Protein AF-A0A4P5YM94-F1 (afdb_monomer)

Sequence (200 aa):
MEITAPQPTPKRRPRVLLWTVVSLLLASASALGWWQFRTRDKLDESCANCRKMIEVMLRQYARDHDGWYPRGGTTALDSLAKLVEYEHDVHHFTSHALSPQLIKYWKQHQTFAPDFTCYRYNEGLKADDLGNWVVLYFHQPTLWECNKHNHKGTALGRPVLLSPGPSWQFLEEEMFQKYQADTLRYLAEKGRLKKPAPSQ

Structure (mmCIF, N/CA/C/O backbone):
data_AF-A0A4P5YM94-F1
#
_entry.id   AF-A0A4P5YM94-F1
#
loop_
_atom_site.group_PDB
_atom_site.id
_atom_site.type_symbol
_atom_site.label_atom_id
_atom_site.label_alt_id
_atom_site.label_comp_id
_atom_site.label_asym_id
_atom_site.label_entity_id
_atom_site.label_seq_id
_atom_site.pdbx_PDB_ins_code
_atom_site.Cartn_x
_atom_site.Cartn_y
_atom_site.Cartn_z
_atom_site.occupancy
_atom_site.B_iso_or_equiv
_atom_site.auth_seq_id
_atom_site.auth_comp_id
_atom_site.auth_asym_id
_atom_site.auth_atom_id
_atom_site.pdbx_PDB_model_num
ATOM 1 N N . MET A 1 1 ? 77.754 12.668 -50.001 1.00 51.69 1 MET A N 1
ATOM 2 C CA . MET A 1 1 ? 76.430 12.017 -50.074 1.00 51.69 1 MET A CA 1
ATOM 3 C C . MET A 1 1 ? 75.877 11.981 -48.668 1.00 51.69 1 MET A C 1
ATOM 5 O O . MET A 1 1 ? 76.371 11.221 -47.849 1.00 51.69 1 MET A O 1
ATOM 9 N N . GLU A 1 2 ? 74.954 12.884 -48.364 1.00 55.16 2 GLU A N 1
ATOM 10 C CA . GLU A 1 2 ? 74.357 13.007 -47.037 1.00 55.16 2 GLU A CA 1
ATOM 11 C C . GLU A 1 2 ? 73.131 12.087 -46.987 1.00 55.16 2 GLU A C 1
ATOM 13 O O . GLU A 1 2 ? 72.160 12.290 -47.712 1.00 55.16 2 GLU A O 1
ATOM 18 N N . ILE A 1 3 ? 73.228 10.999 -46.220 1.00 62.50 3 ILE A N 1
ATOM 19 C CA . ILE A 1 3 ? 72.164 10.000 -46.094 1.00 62.50 3 ILE A CA 1
ATOM 20 C C . ILE A 1 3 ? 71.174 10.525 -45.054 1.00 62.50 3 ILE A C 1
ATOM 22 O O . ILE A 1 3 ? 71.419 10.453 -43.852 1.00 62.50 3 ILE A O 1
ATOM 26 N N . THR A 1 4 ? 70.063 11.092 -45.517 1.00 66.94 4 THR A N 1
ATOM 27 C CA . THR A 1 4 ? 68.997 11.589 -44.645 1.00 66.94 4 THR A CA 1
ATOM 28 C C . THR A 1 4 ? 68.242 10.407 -44.032 1.00 66.94 4 THR A C 1
ATOM 30 O O . THR A 1 4 ? 67.651 9.598 -44.748 1.00 66.94 4 THR A O 1
ATOM 33 N N . ALA A 1 5 ? 68.268 10.286 -42.702 1.00 74.31 5 ALA A N 1
ATOM 34 C CA . ALA A 1 5 ? 67.542 9.240 -41.987 1.00 74.31 5 ALA A CA 1
ATOM 35 C C . ALA A 1 5 ? 66.015 9.397 -42.169 1.00 74.31 5 ALA A C 1
ATOM 37 O O . ALA A 1 5 ? 65.510 10.526 -42.153 1.00 74.31 5 ALA A O 1
ATOM 38 N N . PRO A 1 6 ? 65.259 8.294 -42.331 1.00 76.88 6 PRO A N 1
ATOM 39 C CA . PRO A 1 6 ? 63.821 8.357 -42.562 1.00 76.88 6 PRO A CA 1
ATOM 40 C C . PRO A 1 6 ? 63.089 8.932 -41.342 1.00 76.88 6 PRO A C 1
ATOM 42 O O . PRO A 1 6 ? 63.242 8.455 -40.217 1.00 76.88 6 PRO A O 1
ATOM 45 N N . GLN A 1 7 ? 62.269 9.956 -41.582 1.00 75.75 7 GLN A N 1
ATOM 46 C CA . GLN A 1 7 ? 61.397 10.563 -40.575 1.00 75.75 7 GLN A CA 1
ATOM 47 C C . GLN A 1 7 ? 60.402 9.520 -40.027 1.00 75.75 7 GLN A C 1
ATOM 49 O O . GLN A 1 7 ? 59.779 8.801 -40.818 1.00 75.75 7 GLN A O 1
ATOM 54 N N . PRO A 1 8 ? 60.214 9.422 -38.696 1.00 76.44 8 PRO A N 1
ATOM 55 C CA . PRO A 1 8 ? 59.274 8.478 -38.107 1.00 76.44 8 PRO A CA 1
ATOM 56 C C . PRO A 1 8 ? 57.851 8.811 -38.557 1.00 76.44 8 PRO A C 1
ATOM 58 O O . PRO A 1 8 ? 57.365 9.931 -38.393 1.00 76.44 8 PRO A O 1
ATOM 61 N N . THR A 1 9 ? 57.162 7.822 -39.125 1.00 72.56 9 THR A N 1
ATOM 62 C CA . THR A 1 9 ? 55.778 7.991 -39.560 1.00 72.56 9 THR A CA 1
ATOM 63 C C . THR A 1 9 ? 54.881 8.288 -38.354 1.00 72.56 9 THR A C 1
ATOM 65 O O . THR A 1 9 ? 55.008 7.652 -37.300 1.00 72.56 9 THR A O 1
ATOM 68 N N . PRO A 1 10 ? 53.954 9.258 -38.464 1.00 67.12 10 PRO A N 1
ATOM 69 C CA . PRO A 1 10 ? 53.072 9.597 -37.361 1.00 67.12 10 PRO A CA 1
ATOM 70 C C . PRO A 1 10 ? 52.195 8.384 -37.038 1.00 67.12 10 PRO A C 1
ATOM 72 O O . PRO A 1 10 ? 51.349 7.987 -37.842 1.00 67.12 10 PRO A O 1
ATOM 75 N N . LYS A 1 11 ? 52.383 7.793 -35.847 1.00 69.62 11 LYS A N 1
ATOM 76 C CA . LYS A 1 11 ? 51.492 6.759 -35.299 1.00 69.62 11 LYS A CA 1
ATOM 77 C C . LYS A 1 11 ? 50.071 7.322 -35.296 1.00 69.62 11 LYS A C 1
ATOM 79 O O . LYS A 1 11 ? 49.727 8.124 -34.425 1.00 69.62 11 LYS A O 1
ATOM 84 N N . ARG A 1 12 ? 49.248 6.925 -36.276 1.00 65.69 12 ARG A N 1
ATOM 85 C CA . ARG A 1 12 ? 47.815 7.242 -36.319 1.00 65.69 12 ARG A CA 1
ATOM 86 C C . ARG A 1 12 ? 47.194 6.702 -35.032 1.00 65.69 12 ARG A C 1
ATOM 88 O O . ARG A 1 12 ? 47.003 5.502 -34.873 1.00 65.69 12 ARG A O 1
ATOM 95 N N . ARG A 1 13 ? 46.974 7.603 -34.072 1.00 65.69 13 ARG A N 1
ATOM 96 C CA . ARG A 1 13 ? 46.422 7.285 -32.753 1.00 65.69 13 ARG A CA 1
ATOM 97 C C 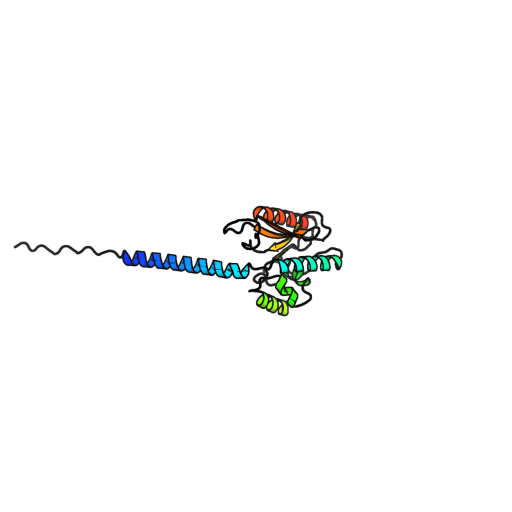. ARG A 1 13 ? 45.011 6.698 -32.885 1.00 65.69 13 ARG A C 1
ATOM 99 O O . ARG A 1 13 ? 44.311 7.016 -33.850 1.00 65.69 13 ARG A O 1
ATOM 106 N N . PRO A 1 14 ? 44.578 5.878 -31.912 1.00 69.62 14 PRO A N 1
ATOM 107 C CA . PRO A 1 14 ? 43.478 4.925 -32.039 1.00 69.62 14 PRO A CA 1
ATOM 108 C C . PRO A 1 14 ? 42.105 5.602 -31.898 1.00 69.62 14 PRO A C 1
ATOM 110 O O . PRO A 1 14 ? 41.298 5.246 -31.045 1.00 69.62 14 PRO A O 1
ATOM 113 N N . ARG A 1 15 ? 41.824 6.605 -32.737 1.00 80.56 15 ARG A N 1
ATOM 114 C CA . ARG A 1 15 ? 40.537 7.315 -32.752 1.00 80.56 15 ARG A CA 1
ATOM 115 C C . ARG A 1 15 ? 39.375 6.355 -32.999 1.00 80.56 15 ARG A C 1
ATOM 117 O O . ARG A 1 15 ? 38.337 6.504 -32.375 1.00 80.56 15 ARG A O 1
ATOM 124 N N . VAL A 1 16 ? 39.577 5.349 -33.851 1.00 84.12 16 VAL A N 1
ATOM 125 C CA . VAL A 1 16 ? 38.569 4.317 -34.137 1.00 84.12 16 VAL A CA 1
ATOM 126 C C . VAL A 1 16 ? 38.220 3.528 -32.873 1.00 84.12 16 VAL A C 1
ATOM 128 O O . VAL A 1 16 ? 37.047 3.409 -32.552 1.00 84.12 16 VAL A O 1
ATOM 131 N N . LEU A 1 17 ? 39.224 3.084 -32.106 1.00 87.50 17 LEU A N 1
ATOM 132 C CA . LEU A 1 17 ? 39.005 2.332 -30.866 1.00 87.50 17 LEU A CA 1
ATOM 133 C C . LEU A 1 17 ? 38.226 3.151 -29.829 1.00 87.50 17 LEU A C 1
ATOM 135 O O . LEU A 1 17 ? 37.305 2.629 -29.209 1.00 87.50 17 LEU A O 1
ATOM 139 N N . LEU A 1 18 ? 38.564 4.437 -29.671 1.00 90.56 18 LEU A N 1
ATOM 140 C CA . LEU A 1 18 ? 37.853 5.329 -28.752 1.00 90.56 18 LEU A CA 1
ATOM 141 C C . LEU A 1 18 ? 36.367 5.435 -29.119 1.00 90.56 18 LEU A C 1
ATOM 143 O O . LEU A 1 18 ? 35.512 5.272 -28.252 1.00 90.56 18 LEU A O 1
ATOM 147 N N . TRP A 1 19 ? 36.055 5.655 -30.399 1.00 93.31 19 TRP A N 1
ATOM 148 C CA . TRP A 1 19 ? 34.667 5.743 -30.856 1.00 93.31 19 TRP A CA 1
ATOM 149 C C . TRP A 1 19 ? 33.913 4.422 -30.687 1.00 93.31 19 TRP A C 1
ATOM 151 O O . TRP A 1 19 ? 32.776 4.442 -30.228 1.00 93.31 19 TRP A O 1
ATOM 161 N N . THR A 1 20 ? 34.548 3.277 -30.959 1.00 93.50 20 THR A N 1
ATOM 162 C CA . THR A 1 20 ? 33.934 1.959 -30.732 1.00 93.50 20 THR A CA 1
ATOM 163 C C . THR A 1 20 ? 33.564 1.741 -29.264 1.00 93.50 20 THR A C 1
ATOM 165 O O . THR A 1 20 ? 32.455 1.292 -28.977 1.00 93.50 20 THR A O 1
ATOM 168 N N . VAL A 1 21 ? 34.452 2.095 -28.327 1.00 95.00 21 VAL A N 1
ATOM 169 C CA . VAL A 1 21 ? 34.180 1.968 -26.884 1.00 95.00 21 VAL A CA 1
ATOM 170 C C . VAL A 1 21 ? 33.022 2.874 -26.463 1.00 95.00 21 VAL A C 1
ATOM 172 O O . VAL A 1 21 ? 32.111 2.417 -25.777 1.00 95.00 21 VAL A O 1
ATOM 175 N N . VAL A 1 22 ? 33.010 4.132 -26.912 1.00 95.81 22 VAL A N 1
ATOM 176 C CA . VAL A 1 22 ? 31.919 5.073 -26.606 1.00 95.81 22 VAL A CA 1
ATOM 177 C C . VAL A 1 22 ? 30.579 4.561 -27.144 1.00 95.81 22 VAL A C 1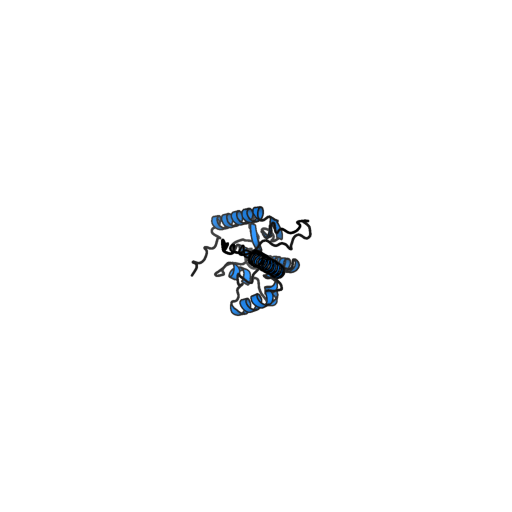
ATOM 179 O O . VAL A 1 22 ? 29.588 4.567 -26.416 1.00 95.81 22 VAL A O 1
ATOM 182 N N . SER A 1 23 ? 30.537 4.058 -28.381 1.00 95.94 23 SER A N 1
ATOM 183 C CA . SER A 1 23 ? 29.313 3.499 -28.968 1.00 95.94 23 SER A CA 1
ATOM 184 C C . SER A 1 23 ? 28.795 2.279 -28.205 1.00 95.94 23 SER A C 1
ATOM 186 O O . SER A 1 23 ? 27.591 2.177 -27.982 1.00 95.94 23 SER A O 1
ATOM 188 N N . LEU A 1 24 ? 29.680 1.377 -27.764 1.00 96.88 24 LEU A N 1
ATOM 189 C CA . LEU A 1 24 ? 29.296 0.211 -26.962 1.00 96.88 24 LEU A CA 1
ATOM 190 C C . LEU A 1 24 ? 28.713 0.613 -25.605 1.00 96.88 24 LEU A C 1
ATOM 192 O O . LEU A 1 24 ? 27.699 0.053 -25.187 1.00 96.88 24 LEU A O 1
ATOM 196 N N . LEU A 1 25 ? 29.314 1.598 -24.933 1.00 96.88 25 LEU A N 1
ATOM 197 C CA . LEU A 1 25 ? 28.800 2.108 -23.660 1.00 96.88 25 LEU A CA 1
ATOM 198 C C . LEU A 1 25 ? 27.413 2.736 -23.823 1.00 96.88 25 LEU A C 1
ATOM 200 O O . LEU A 1 25 ? 26.514 2.431 -23.041 1.00 96.88 25 LEU A O 1
ATOM 204 N N . LEU A 1 26 ? 27.212 3.549 -24.864 1.00 96.06 26 LEU A N 1
ATOM 205 C CA . LEU A 1 26 ? 25.911 4.154 -25.154 1.00 96.06 26 LEU A CA 1
ATOM 206 C C . LEU A 1 26 ? 24.853 3.094 -25.476 1.00 96.06 26 LEU A C 1
ATOM 208 O O . LEU A 1 26 ? 23.775 3.121 -24.889 1.00 96.06 26 LEU A O 1
ATOM 212 N N . ALA A 1 27 ? 25.171 2.123 -26.335 1.00 95.00 27 ALA A N 1
ATOM 213 C CA . ALA A 1 27 ? 24.255 1.034 -26.667 1.00 95.00 27 ALA A CA 1
ATOM 214 C C . ALA A 1 27 ? 23.877 0.203 -25.430 1.00 95.00 27 ALA A C 1
ATOM 216 O O . ALA A 1 27 ? 22.708 -0.138 -25.251 1.00 95.00 27 ALA A O 1
ATOM 217 N N . SER A 1 28 ? 24.843 -0.072 -24.548 1.00 94.75 28 SER A N 1
ATOM 218 C CA . SER A 1 28 ? 24.615 -0.833 -23.313 1.00 94.75 28 SER A CA 1
ATOM 219 C C . SER A 1 28 ? 23.736 -0.059 -22.330 1.00 94.75 28 SER A C 1
ATOM 221 O O . SER A 1 28 ? 22.798 -0.624 -21.772 1.00 94.75 28 SER A O 1
ATOM 223 N N . ALA A 1 29 ? 23.981 1.244 -22.161 1.00 94.25 29 ALA A N 1
ATOM 224 C CA . ALA A 1 29 ? 23.153 2.112 -21.329 1.00 94.25 29 ALA A CA 1
ATOM 225 C C . ALA A 1 29 ? 21.721 2.235 -21.877 1.00 94.25 29 ALA A C 1
ATOM 227 O O . ALA A 1 29 ? 20.764 2.140 -21.111 1.00 94.25 29 ALA A O 1
ATOM 228 N N . SER A 1 30 ? 21.553 2.381 -23.196 1.00 91.50 30 SER A N 1
ATOM 229 C CA . SER A 1 30 ? 20.232 2.414 -23.834 1.00 91.50 30 SER A CA 1
ATOM 230 C C . SER A 1 30 ? 19.491 1.085 -23.704 1.00 91.50 30 SER A C 1
ATOM 232 O O . SER A 1 30 ? 18.302 1.085 -23.392 1.00 91.50 30 SER A O 1
ATOM 234 N N . ALA A 1 31 ? 20.176 -0.047 -23.891 1.00 92.19 31 ALA A N 1
ATOM 235 C CA . ALA A 1 31 ? 19.588 -1.370 -23.709 1.00 92.19 31 ALA A CA 1
ATOM 236 C C . ALA A 1 31 ? 19.162 -1.602 -22.252 1.00 92.19 31 ALA A C 1
ATOM 238 O O . ALA A 1 31 ? 18.063 -2.102 -22.014 1.00 92.19 31 ALA A O 1
ATOM 239 N N . LEU A 1 32 ? 19.987 -1.186 -21.284 1.00 89.62 32 LEU A N 1
ATOM 240 C CA . LEU A 1 32 ? 19.662 -1.275 -19.862 1.00 89.62 32 LEU A CA 1
ATOM 241 C C . LEU A 1 32 ? 18.480 -0.370 -19.498 1.00 89.62 32 LEU A C 1
ATOM 243 O O . LEU A 1 32 ? 17.556 -0.826 -18.832 1.00 89.62 32 LEU A O 1
ATOM 247 N N . GLY A 1 33 ? 18.465 0.875 -19.983 1.00 82.81 33 GLY A N 1
ATOM 248 C CA . GLY A 1 33 ? 17.356 1.806 -19.776 1.00 82.81 33 GLY A CA 1
ATOM 249 C C . GLY A 1 33 ? 16.048 1.300 -20.386 1.00 82.81 33 GLY A C 1
ATOM 250 O O . GLY A 1 33 ? 15.008 1.344 -19.734 1.00 82.81 33 GLY A O 1
ATOM 251 N N . TRP A 1 34 ? 16.093 0.738 -21.598 1.00 81.00 34 TRP A N 1
ATOM 252 C CA . TRP A 1 34 ? 14.925 0.129 -22.237 1.00 81.00 34 TRP A CA 1
ATOM 253 C C . TRP A 1 34 ? 14.449 -1.128 -21.504 1.00 81.00 34 TRP A C 1
ATOM 255 O O . TRP A 1 34 ? 13.249 -1.304 -21.304 1.00 81.00 34 TRP A O 1
ATOM 265 N N . TRP A 1 35 ? 15.368 -1.992 -21.066 1.00 82.69 35 TRP A N 1
ATOM 266 C CA . TRP A 1 35 ? 15.032 -3.181 -20.283 1.00 82.69 35 TRP A CA 1
ATOM 267 C C . TRP A 1 35 ? 14.401 -2.810 -18.939 1.00 82.69 35 TRP A C 1
ATOM 269 O O . TRP A 1 35 ? 13.373 -3.379 -18.575 1.00 82.69 35 TRP A O 1
ATOM 279 N N . GLN A 1 36 ? 14.956 -1.819 -18.238 1.00 77.50 36 GLN A N 1
ATOM 280 C CA . GLN A 1 36 ? 14.378 -1.294 -17.002 1.00 77.50 36 GLN A CA 1
ATOM 281 C C . GLN A 1 36 ? 12.991 -0.709 -17.252 1.00 77.50 36 GLN A C 1
ATOM 283 O O . GLN A 1 36 ? 12.058 -1.102 -16.567 1.00 77.50 36 GLN A O 1
ATOM 288 N N . PHE A 1 37 ? 12.828 0.149 -18.262 1.00 68.75 37 PHE A N 1
ATOM 289 C CA . PHE A 1 37 ? 11.530 0.719 -18.633 1.00 68.75 37 PHE A CA 1
ATOM 290 C C . PHE A 1 37 ? 10.487 -0.380 -18.883 1.00 68.75 37 PHE A C 1
ATOM 292 O O . PHE A 1 37 ? 9.430 -0.408 -18.258 1.00 68.75 37 PHE A O 1
ATOM 299 N N . ARG A 1 38 ? 10.832 -1.372 -19.713 1.00 67.56 38 ARG A N 1
ATOM 300 C CA . ARG A 1 38 ? 9.905 -2.439 -20.101 1.00 67.56 38 ARG A CA 1
ATOM 301 C C . ARG A 1 38 ? 9.586 -3.428 -18.981 1.00 67.56 38 ARG A C 1
ATOM 303 O O . ARG A 1 38 ? 8.532 -4.061 -19.011 1.00 67.56 38 ARG A O 1
ATOM 310 N N . THR A 1 39 ? 10.513 -3.639 -18.051 1.00 64.88 39 THR A N 1
ATOM 311 C CA . THR A 1 39 ? 10.275 -4.507 -16.891 1.00 64.88 39 THR A CA 1
ATOM 312 C C . THR A 1 39 ? 9.502 -3.771 -15.804 1.00 64.88 39 THR A C 1
ATOM 314 O O . THR A 1 39 ? 8.602 -4.378 -15.237 1.00 64.88 39 THR A O 1
ATOM 317 N N . ARG A 1 40 ? 9.747 -2.471 -15.579 1.00 60.91 40 ARG A N 1
ATOM 318 C CA . ARG A 1 40 ? 8.969 -1.651 -14.633 1.00 60.91 40 ARG A CA 1
ATOM 319 C C . ARG A 1 40 ? 7.511 -1.498 -15.044 1.00 60.91 40 ARG A C 1
ATOM 321 O O . ARG A 1 40 ? 6.641 -1.713 -14.211 1.00 60.91 40 ARG A O 1
ATOM 328 N N . ASP A 1 41 ? 7.236 -1.254 -16.325 1.00 56.38 41 ASP A N 1
ATOM 329 C CA . ASP A 1 41 ? 5.856 -1.102 -16.811 1.00 56.38 41 ASP A CA 1
ATOM 330 C C . ASP A 1 41 ? 4.991 -2.340 -16.538 1.00 56.38 41 ASP A C 1
ATOM 332 O O . ASP A 1 41 ? 3.840 -2.221 -16.135 1.00 56.38 41 ASP A O 1
ATOM 336 N N . LYS A 1 42 ? 5.562 -3.545 -16.653 1.00 53.16 42 LYS A N 1
ATOM 337 C CA . LYS A 1 42 ? 4.841 -4.792 -16.347 1.00 53.16 42 LYS A CA 1
ATOM 338 C C . LYS A 1 42 ? 4.620 -5.027 -14.851 1.00 53.16 42 LYS A C 1
ATOM 340 O O . LYS A 1 42 ? 3.767 -5.830 -14.481 1.00 53.16 42 LYS A O 1
ATOM 345 N N . LEU A 1 43 ? 5.415 -4.381 -14.000 1.00 54.75 43 LEU A N 1
ATOM 346 C CA . LEU A 1 43 ? 5.303 -4.462 -12.545 1.00 54.75 43 LEU A CA 1
ATOM 347 C C . LEU A 1 43 ? 4.329 -3.415 -11.985 1.00 54.75 43 LEU A C 1
ATOM 349 O O . LEU A 1 43 ? 3.763 -3.650 -10.920 1.00 54.75 43 LEU A O 1
ATOM 353 N N . ASP A 1 44 ? 4.104 -2.319 -12.713 1.00 54.75 44 ASP A N 1
ATOM 354 C CA . ASP A 1 44 ? 3.273 -1.183 -12.296 1.00 54.75 44 ASP A CA 1
ATOM 355 C C . ASP A 1 44 ? 1.795 -1.296 -12.736 1.00 54.75 44 ASP A C 1
ATOM 357 O O . ASP A 1 44 ? 0.964 -0.494 -12.305 1.00 54.75 44 ASP A O 1
ATOM 361 N N . GLU A 1 45 ? 1.423 -2.307 -13.534 1.00 56.88 45 GLU A N 1
ATOM 362 C CA . GLU A 1 45 ? 0.030 -2.608 -13.915 1.00 56.88 45 GLU A CA 1
ATOM 363 C C . GLU A 1 45 ? -0.762 -3.251 -12.754 1.00 56.88 45 GLU A C 1
ATOM 365 O O . GLU A 1 45 ? -1.243 -4.386 -12.817 1.00 56.88 45 GLU A O 1
ATOM 370 N N . SER A 1 46 ? -0.918 -2.515 -11.655 1.00 53.97 46 SER A N 1
ATOM 371 C CA . SER A 1 46 ? -2.013 -2.753 -10.717 1.00 53.97 46 SER A CA 1
ATOM 372 C C . SER A 1 46 ? -3.305 -2.290 -11.383 1.00 53.97 46 SER A C 1
ATOM 374 O O . SER A 1 46 ? -3.543 -1.093 -11.570 1.00 53.97 46 SER A O 1
ATOM 376 N N . CYS A 1 47 ? -4.163 -3.234 -11.761 1.00 62.41 47 CYS A N 1
ATOM 377 C CA . CYS A 1 47 ? -5.441 -2.899 -12.370 1.00 62.41 47 CYS A CA 1
ATOM 378 C C . CYS A 1 47 ? -6.290 -2.049 -11.415 1.00 62.41 47 CYS A C 1
ATOM 380 O O . CYS A 1 47 ? -6.582 -2.448 -10.287 1.00 62.41 47 CYS A O 1
ATOM 382 N N . ALA A 1 48 ? -6.751 -0.886 -11.886 1.00 58.94 48 ALA A N 1
ATOM 383 C CA . ALA A 1 48 ? -7.621 0.014 -11.124 1.00 58.94 48 ALA A CA 1
ATOM 384 C C . ALA A 1 48 ? -8.866 -0.691 -10.547 1.00 58.94 48 ALA A C 1
ATOM 386 O O . ALA A 1 48 ? -9.318 -0.365 -9.451 1.00 58.94 48 ALA A O 1
ATOM 387 N N . ASN A 1 49 ? -9.376 -1.712 -11.242 1.00 59.06 49 ASN A N 1
ATOM 388 C CA . ASN A 1 49 ? -10.498 -2.528 -10.776 1.00 59.06 49 ASN A CA 1
ATOM 389 C C . ASN A 1 49 ? -10.140 -3.434 -9.585 1.00 59.06 49 ASN A C 1
ATOM 391 O O . ASN A 1 49 ? -10.979 -3.643 -8.713 1.00 59.06 49 ASN A O 1
ATOM 395 N N . CYS A 1 50 ? -8.900 -3.923 -9.496 1.00 70.38 50 CYS A N 1
ATOM 396 C CA . CYS A 1 50 ? -8.438 -4.755 -8.382 1.00 70.38 50 CYS A CA 1
ATOM 397 C C . CYS A 1 50 ? -8.346 -3.951 -7.074 1.00 70.38 50 CYS A C 1
ATOM 399 O O . CYS A 1 50 ? -8.636 -4.470 -6.002 1.00 70.38 50 CYS A O 1
ATOM 401 N N . ARG A 1 51 ? -8.039 -2.652 -7.160 1.00 80.25 51 ARG A N 1
ATOM 402 C CA . ARG A 1 51 ? -7.973 -1.747 -5.999 1.00 80.25 51 ARG A CA 1
ATOM 403 C C . ARG A 1 51 ? -9.309 -1.541 -5.303 1.00 80.25 51 ARG A C 1
ATOM 405 O O . ARG A 1 51 ? -9.364 -1.499 -4.073 1.00 80.25 51 ARG A O 1
ATOM 412 N N . LYS A 1 52 ? -10.394 -1.448 -6.074 1.00 84.31 52 LYS A N 1
ATOM 413 C CA . LYS A 1 52 ? -11.745 -1.307 -5.519 1.00 84.31 52 LYS A CA 1
ATOM 414 C C . LYS A 1 52 ? -12.115 -2.490 -4.618 1.00 84.31 52 LYS A C 1
ATOM 416 O O . LYS A 1 52 ? -12.798 -2.293 -3.620 1.00 84.31 52 LYS A O 1
ATOM 421 N N . MET A 1 53 ? -11.629 -3.694 -4.925 1.00 89.94 53 MET A N 1
ATOM 422 C CA . MET A 1 53 ? -11.873 -4.868 -4.082 1.00 89.94 53 MET A CA 1
ATOM 423 C C . MET A 1 53 ? -11.183 -4.751 -2.723 1.00 89.94 53 MET A C 1
ATOM 425 O O . MET A 1 53 ? -11.824 -5.010 -1.710 1.00 89.94 53 MET A O 1
ATOM 429 N N . ILE A 1 54 ? -9.944 -4.249 -2.669 1.00 92.31 54 ILE A N 1
ATOM 430 C CA . ILE A 1 54 ? -9.230 -4.041 -1.396 1.00 92.31 54 ILE A CA 1
ATOM 431 C C . ILE A 1 54 ? -10.000 -3.086 -0.474 1.00 92.31 54 ILE A C 1
ATOM 433 O O . ILE A 1 54 ? -10.092 -3.316 0.729 1.00 92.31 54 ILE A O 1
ATOM 437 N N . GLU A 1 55 ? -10.589 -2.027 -1.036 1.00 92.31 55 GLU A N 1
ATOM 438 C CA . GLU A 1 55 ? -11.437 -1.097 -0.284 1.00 92.31 55 GLU A CA 1
ATOM 439 C C . GLU A 1 55 ? -12.646 -1.812 0.336 1.00 92.31 55 GLU A C 1
ATOM 441 O O . GLU A 1 55 ? -12.934 -1.628 1.521 1.00 92.31 55 GLU A O 1
ATOM 446 N N . VAL A 1 56 ? -13.340 -2.645 -0.445 1.00 92.56 56 VAL A N 1
ATOM 447 C CA . VAL A 1 56 ? -14.488 -3.431 0.032 1.00 92.56 56 VAL A CA 1
ATOM 448 C C . VAL A 1 56 ? -14.061 -4.395 1.139 1.00 92.56 56 VAL A C 1
ATOM 450 O O . VAL A 1 56 ? -14.715 -4.435 2.180 1.00 92.56 56 VAL A O 1
ATOM 453 N N . MET A 1 57 ? -12.946 -5.105 0.955 1.00 95.12 57 MET A N 1
ATOM 454 C CA . MET A 1 57 ? -12.398 -6.044 1.939 1.00 95.12 57 MET A CA 1
ATOM 455 C C . MET A 1 57 ? -12.030 -5.336 3.250 1.00 95.12 57 MET A C 1
ATOM 457 O O . MET A 1 57 ? -12.396 -5.802 4.324 1.00 95.12 57 MET A O 1
ATOM 461 N N . LEU A 1 58 ? -11.387 -4.165 3.186 1.00 95.69 58 LEU A N 1
ATOM 462 C CA . LEU A 1 58 ? -11.066 -3.357 4.369 1.00 95.69 58 LEU A CA 1
ATOM 463 C C . LEU A 1 58 ? -12.317 -2.882 5.111 1.00 95.69 58 LEU A C 1
ATOM 465 O O . LEU A 1 58 ? -12.355 -2.935 6.340 1.00 95.69 58 LEU A O 1
ATOM 469 N N . ARG A 1 59 ? -13.342 -2.419 4.383 1.00 94.44 59 ARG A N 1
ATOM 470 C CA . ARG A 1 59 ? -14.620 -2.003 4.985 1.00 94.44 59 ARG A CA 1
ATOM 471 C C . ARG A 1 59 ? -15.338 -3.182 5.631 1.00 94.44 59 ARG A C 1
ATOM 473 O O . ARG A 1 59 ? -15.871 -3.021 6.724 1.00 94.44 59 ARG A O 1
ATOM 480 N N . GLN A 1 60 ? -15.363 -4.340 4.971 1.00 95.75 60 GLN A N 1
ATOM 481 C CA . GLN A 1 60 ? -15.936 -5.562 5.532 1.00 95.75 60 GLN A CA 1
ATOM 482 C C . GLN A 1 60 ? -15.206 -5.947 6.819 1.00 95.75 60 GLN A C 1
ATOM 484 O O . GLN A 1 60 ? -15.838 -6.012 7.867 1.00 95.75 60 GLN A O 1
ATOM 489 N N . TYR A 1 61 ? -13.876 -6.052 6.765 1.00 96.88 61 TYR A N 1
ATOM 490 C CA . TYR A 1 61 ? -13.058 -6.376 7.928 1.00 96.88 61 TYR A CA 1
ATOM 491 C C . TYR A 1 61 ? -13.319 -5.414 9.092 1.00 96.88 61 TYR A C 1
ATOM 493 O O . TYR A 1 61 ? -13.556 -5.859 10.209 1.00 96.88 61 TYR A O 1
ATOM 501 N N . ALA A 1 62 ? -13.334 -4.100 8.844 1.00 96.19 62 ALA A N 1
ATOM 502 C CA . ALA A 1 62 ? -13.583 -3.115 9.893 1.00 96.19 62 ALA A CA 1
ATOM 503 C C . ALA A 1 62 ? -14.985 -3.230 10.506 1.00 96.19 62 ALA A C 1
ATOM 505 O O . ALA A 1 62 ? -15.123 -3.065 11.718 1.00 96.19 62 ALA A O 1
ATOM 506 N N . ARG A 1 63 ? -16.018 -3.540 9.708 1.00 96.06 63 ARG A N 1
ATOM 507 C CA . ARG A 1 63 ? -17.370 -3.806 10.232 1.00 96.06 63 ARG A CA 1
ATOM 508 C C . ARG A 1 63 ? -17.388 -4.998 11.183 1.00 96.06 63 ARG A C 1
ATOM 510 O O . ARG A 1 63 ? -18.059 -4.929 12.206 1.00 96.06 63 ARG A O 1
ATOM 517 N N . ASP A 1 64 ? -16.611 -6.028 10.872 1.00 97.75 64 ASP A N 1
ATOM 518 C CA . ASP A 1 64 ? -16.569 -7.267 11.650 1.00 97.75 64 ASP A CA 1
ATOM 519 C C . ASP A 1 64 ? -15.601 -7.196 12.852 1.00 97.75 64 ASP A C 1
ATOM 521 O O . ASP A 1 64 ? -15.562 -8.116 13.665 1.00 97.75 64 ASP A O 1
ATOM 525 N N . HIS A 1 65 ? -14.824 -6.110 12.989 1.00 97.38 65 HIS A N 1
ATOM 526 C CA . HIS A 1 65 ? -13.766 -5.956 14.000 1.00 97.38 65 HIS A CA 1
ATOM 527 C C . HIS A 1 65 ? -13.824 -4.605 14.740 1.00 97.38 65 HIS A C 1
ATOM 529 O O . HIS A 1 65 ? -12.810 -3.916 14.878 1.00 97.38 65 HIS A O 1
ATOM 535 N N . ASP A 1 66 ? -15.001 -4.198 15.222 1.00 96.69 66 ASP A N 1
ATOM 536 C CA . ASP A 1 66 ? -15.199 -2.988 16.049 1.00 96.69 66 ASP A CA 1
ATOM 537 C C . ASP A 1 66 ? -14.629 -1.692 15.430 1.00 96.69 66 ASP A C 1
ATOM 539 O O . ASP A 1 66 ? -14.067 -0.814 16.107 1.00 96.69 66 ASP A O 1
ATOM 543 N N . GLY A 1 67 ? -14.728 -1.594 14.104 1.00 95.12 67 GLY A N 1
ATOM 544 C CA . GLY A 1 67 ? -14.222 -0.485 13.304 1.00 95.12 67 GLY A CA 1
ATOM 545 C C . GLY A 1 67 ? -12.716 -0.521 13.043 1.00 95.12 67 GLY A C 1
ATOM 546 O O . GLY A 1 67 ? -12.212 0.381 12.382 1.00 95.12 67 GLY A O 1
ATOM 547 N N . TRP A 1 68 ? -11.968 -1.509 13.537 1.00 96.62 68 TRP A N 1
ATOM 548 C CA . TRP A 1 68 ? -10.528 -1.602 13.295 1.00 96.62 68 TRP A CA 1
ATOM 549 C C . TRP A 1 68 ? -10.220 -2.151 11.907 1.00 96.62 68 TRP A C 1
ATOM 551 O O . TRP A 1 68 ? -10.684 -3.227 11.538 1.00 96.62 68 TRP A O 1
ATOM 561 N N . TYR A 1 69 ? -9.337 -1.473 11.176 1.00 96.94 69 TYR A N 1
ATOM 562 C CA . TYR A 1 69 ? -8.678 -2.111 10.042 1.00 96.94 69 TYR A CA 1
ATOM 563 C C . TYR A 1 69 ? -7.731 -3.229 10.531 1.00 96.94 69 TYR A C 1
ATOM 565 O O . TYR A 1 69 ? -7.365 -3.256 11.716 1.00 96.94 69 TYR A O 1
ATOM 573 N N . PRO A 1 70 ? -7.321 -4.163 9.649 1.00 97.12 70 PRO A N 1
ATOM 574 C CA . PRO A 1 70 ? -6.505 -5.309 10.029 1.00 97.12 70 PRO A CA 1
ATOM 575 C C . PRO A 1 70 ? -5.269 -4.931 10.841 1.00 97.12 70 PRO A C 1
ATOM 577 O O . PRO A 1 70 ? -4.532 -4.006 10.497 1.00 97.12 70 PRO A O 1
ATOM 580 N N . ARG A 1 71 ? -5.039 -5.654 11.937 1.00 96.12 71 ARG A N 1
ATOM 581 C CA . ARG A 1 71 ? -3.916 -5.428 12.856 1.00 96.12 71 ARG A CA 1
ATOM 582 C C . ARG A 1 71 ? -3.525 -6.702 13.601 1.00 96.12 71 ARG A C 1
ATOM 584 O O . ARG A 1 71 ? -4.268 -7.684 13.598 1.00 96.12 71 ARG A O 1
ATOM 591 N N . GLY A 1 72 ? -2.381 -6.689 14.276 1.00 92.62 72 GLY A N 1
ATOM 592 C CA . GLY A 1 72 ? -1.890 -7.757 15.146 1.00 92.62 72 GLY A CA 1
ATOM 593 C C . GLY A 1 72 ? -1.082 -8.852 14.445 1.00 92.62 72 GLY A C 1
ATOM 594 O O . GLY A 1 72 ? -0.998 -9.949 14.985 1.00 92.62 72 GLY A O 1
ATOM 595 N N . GLY A 1 73 ? -0.546 -8.614 13.244 1.00 91.19 73 GLY A N 1
ATOM 596 C CA . GLY A 1 73 ? 0.486 -9.476 12.645 1.00 91.19 73 GLY A CA 1
ATOM 597 C C . GLY A 1 73 ? 1.866 -9.267 13.289 1.00 91.19 73 GLY A C 1
ATOM 598 O O . GLY A 1 73 ? 1.968 -8.520 14.260 1.00 91.19 73 GLY A O 1
ATOM 599 N N . THR A 1 74 ? 2.951 -9.846 12.763 1.00 92.81 74 THR A N 1
ATOM 600 C CA . THR A 1 74 ? 4.335 -9.485 13.160 1.00 92.81 74 THR A CA 1
ATOM 601 C C . THR A 1 74 ? 4.799 -8.250 12.390 1.00 92.81 74 THR A C 1
ATOM 603 O O . THR A 1 74 ? 5.366 -7.318 12.962 1.00 92.81 74 THR A O 1
ATOM 606 N N . THR A 1 75 ? 4.407 -8.149 11.126 1.00 94.06 75 THR A N 1
ATOM 607 C CA . THR A 1 75 ? 4.602 -6.996 10.244 1.00 94.06 75 THR A CA 1
ATOM 608 C C . THR A 1 75 ? 3.261 -6.374 9.838 1.00 94.06 75 THR A C 1
ATOM 610 O O . THR A 1 75 ? 2.201 -6.968 10.035 1.00 94.06 75 THR A O 1
ATOM 613 N N . ALA A 1 76 ? 3.291 -5.173 9.254 1.00 95.06 76 ALA A N 1
ATOM 614 C CA . ALA A 1 76 ? 2.088 -4.559 8.686 1.00 95.06 76 ALA A CA 1
ATOM 615 C C . ALA A 1 76 ? 1.537 -5.361 7.490 1.00 95.06 76 ALA A C 1
ATOM 617 O O . ALA A 1 76 ? 0.331 -5.372 7.259 1.00 95.06 76 ALA A O 1
ATOM 618 N N . LEU A 1 77 ? 2.402 -6.063 6.749 1.00 95.38 77 LEU A N 1
ATOM 619 C CA . LEU A 1 77 ? 1.990 -6.938 5.650 1.00 95.38 77 LEU A CA 1
ATOM 620 C C . LEU A 1 77 ? 1.288 -8.200 6.157 1.00 95.38 77 LEU A C 1
ATOM 622 O O . LEU A 1 77 ? 0.298 -8.605 5.556 1.00 95.38 77 LEU A O 1
ATOM 626 N N . ASP A 1 78 ? 1.716 -8.750 7.296 1.00 96.50 78 ASP A N 1
ATOM 627 C CA . ASP A 1 78 ? 1.002 -9.851 7.957 1.00 96.50 78 ASP A CA 1
ATOM 628 C C . ASP A 1 78 ? -0.400 -9.407 8.385 1.00 96.50 78 ASP A C 1
ATOM 630 O O . ASP A 1 78 ? -1.368 -10.145 8.234 1.00 96.50 78 ASP A O 1
ATOM 634 N N . SER A 1 79 ? -0.518 -8.183 8.909 1.00 97.31 79 SER A N 1
ATOM 635 C CA . SER A 1 79 ? -1.812 -7.595 9.253 1.00 97.31 79 SER A CA 1
ATOM 636 C C . SER A 1 79 ? -2.686 -7.438 8.008 1.00 97.31 79 SER A C 1
ATOM 638 O O . SER A 1 79 ? -3.840 -7.850 8.031 1.00 97.31 79 SER A O 1
ATOM 640 N N . LEU A 1 80 ? -2.141 -6.910 6.908 1.00 96.44 80 LEU A N 1
ATOM 641 C CA . LEU A 1 80 ? -2.876 -6.736 5.653 1.00 96.44 80 LEU A CA 1
ATOM 642 C C . LEU A 1 80 ? -3.320 -8.073 5.033 1.00 96.44 80 LEU A C 1
ATOM 644 O O . LEU A 1 80 ? -4.425 -8.159 4.503 1.00 96.44 80 LEU A O 1
ATOM 648 N N . ALA A 1 81 ? -2.498 -9.120 5.135 1.00 97.31 81 ALA A N 1
ATOM 649 C CA . ALA A 1 81 ? -2.802 -10.447 4.600 1.00 97.31 81 ALA A CA 1
ATOM 650 C C . ALA A 1 81 ? -4.028 -11.106 5.256 1.00 97.31 81 ALA A C 1
ATOM 652 O O . ALA A 1 81 ? -4.623 -11.991 4.648 1.00 97.31 81 ALA A O 1
ATOM 653 N N . LYS A 1 82 ? -4.464 -10.636 6.435 1.00 97.62 82 LYS A N 1
ATOM 654 C CA . LYS A 1 82 ? -5.714 -11.077 7.086 1.00 97.62 82 LYS A CA 1
ATOM 655 C C . LYS A 1 82 ? -6.978 -10.732 6.297 1.00 97.62 82 LYS A C 1
ATOM 657 O O . LYS A 1 82 ? -8.038 -11.246 6.621 1.00 97.62 82 LYS A O 1
ATOM 662 N N . LEU A 1 83 ? -6.880 -9.844 5.306 1.00 96.50 83 LEU A N 1
ATOM 663 C CA . LEU A 1 83 ? -7.985 -9.563 4.392 1.00 96.50 83 LEU A CA 1
ATOM 664 C C . LEU A 1 83 ? -8.246 -10.716 3.418 1.00 96.50 83 LEU A C 1
ATOM 666 O O . LEU A 1 83 ? -9.345 -10.808 2.892 1.00 96.50 83 LEU A O 1
ATOM 670 N N . VAL A 1 84 ? -7.246 -11.555 3.137 1.00 95.88 84 VAL A N 1
ATOM 671 C CA . VAL A 1 84 ? -7.355 -12.633 2.149 1.00 95.88 84 VAL A CA 1
ATOM 672 C C . VAL A 1 84 ? -8.152 -13.788 2.744 1.00 95.88 84 VAL A C 1
ATOM 674 O O . VAL A 1 84 ? -7.669 -14.468 3.648 1.00 95.88 84 VAL A O 1
ATOM 677 N N . GLU A 1 85 ? -9.344 -14.034 2.207 1.00 94.31 85 GLU A N 1
ATOM 678 C CA . GLU A 1 85 ? -10.156 -15.202 2.564 1.00 94.31 85 GLU A CA 1
ATOM 679 C C . GLU A 1 85 ? -9.848 -16.379 1.636 1.00 94.31 85 GLU A C 1
ATOM 681 O O . GLU A 1 85 ? -9.746 -17.527 2.072 1.00 94.31 85 GLU A O 1
ATOM 686 N N . TYR A 1 86 ? -9.641 -16.087 0.350 1.00 94.38 86 TYR A N 1
ATOM 687 C CA . TYR A 1 86 ? -9.385 -17.080 -0.680 1.00 94.38 86 TYR A CA 1
ATOM 688 C C . TYR A 1 86 ? -8.113 -16.760 -1.460 1.00 94.38 86 TYR A C 1
ATOM 690 O O . TYR A 1 86 ? -7.718 -15.612 -1.628 1.00 94.38 86 TYR A O 1
ATOM 698 N N . GLU A 1 87 ? -7.499 -17.792 -2.043 1.00 92.88 87 GLU A N 1
ATOM 699 C CA . GLU A 1 87 ? -6.305 -17.644 -2.888 1.00 92.88 87 GLU A CA 1
ATOM 700 C C . GLU A 1 87 ? -6.486 -16.603 -3.998 1.00 92.88 87 GLU A C 1
ATOM 702 O O . GLU A 1 87 ? -5.560 -15.853 -4.313 1.00 92.88 87 GLU A O 1
ATOM 707 N N . HIS A 1 88 ? -7.680 -16.554 -4.591 1.00 90.25 88 HIS A N 1
ATOM 708 C CA . HIS A 1 88 ? -7.950 -15.597 -5.645 1.00 90.25 88 HIS A CA 1
ATOM 709 C C . HIS A 1 88 ? -7.930 -14.159 -5.127 1.00 90.25 88 HIS A C 1
ATOM 711 O O . HIS A 1 88 ? -7.631 -13.295 -5.921 1.00 90.25 88 HIS A O 1
ATOM 717 N N . ASP A 1 89 ? -8.109 -13.851 -3.845 1.00 93.38 89 ASP A N 1
ATOM 718 C CA . ASP A 1 89 ? -8.047 -1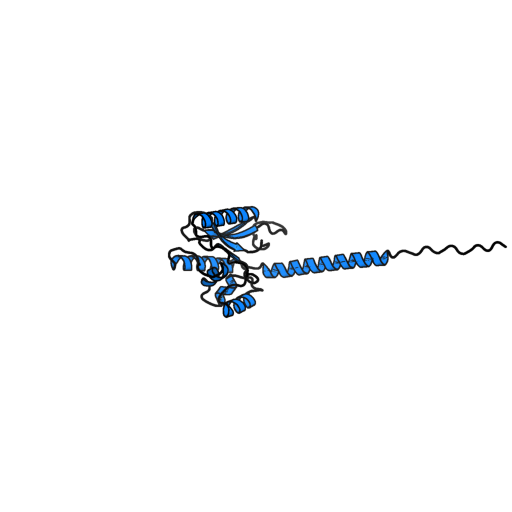2.457 -3.379 1.00 93.38 89 ASP A CA 1
ATOM 719 C C . ASP A 1 89 ? -6.615 -11.895 -3.377 1.00 93.38 89 ASP A C 1
ATOM 721 O O . ASP A 1 89 ? -6.406 -10.681 -3.433 1.00 93.38 89 ASP A O 1
ATOM 725 N N . VAL A 1 90 ? -5.597 -12.766 -3.371 1.00 92.94 90 VAL A N 1
ATOM 726 C CA . VAL A 1 90 ? -4.180 -12.367 -3.324 1.00 92.94 90 VAL A CA 1
ATOM 727 C C . VAL A 1 90 ? -3.789 -11.501 -4.525 1.00 92.94 90 VAL A C 1
ATOM 729 O O . VAL A 1 90 ? -2.982 -10.580 -4.383 1.00 92.94 90 VAL A O 1
ATOM 732 N N . HIS A 1 91 ? -4.371 -11.744 -5.707 1.00 89.69 91 HIS A N 1
ATOM 733 C CA . HIS A 1 91 ? -4.031 -10.971 -6.908 1.00 89.69 91 HIS A CA 1
ATOM 734 C C . HIS A 1 91 ? -4.400 -9.487 -6.785 1.00 89.69 91 HIS A C 1
ATOM 736 O O . HIS A 1 91 ? -3.851 -8.672 -7.521 1.00 89.69 91 HIS A O 1
ATOM 742 N N . HIS A 1 92 ? -5.285 -9.111 -5.854 1.00 90.62 92 HIS A N 1
ATOM 743 C CA . HIS A 1 92 ? -5.628 -7.711 -5.622 1.00 90.62 92 HIS A CA 1
ATOM 744 C C . HIS A 1 92 ? -4.468 -6.898 -5.029 1.00 90.62 92 HIS A C 1
ATOM 746 O O . HIS A 1 92 ? -4.431 -5.681 -5.194 1.00 90.62 92 HIS A O 1
ATOM 752 N N . PHE A 1 93 ? -3.492 -7.552 -4.390 1.00 91.69 93 PHE A N 1
ATOM 753 C CA . PHE A 1 93 ? -2.400 -6.900 -3.659 1.00 91.69 93 PHE A CA 1
ATOM 754 C C . PHE A 1 93 ? -1.092 -6.777 -4.462 1.00 91.69 93 PHE A C 1
ATOM 756 O O . PHE A 1 93 ? -0.057 -6.361 -3.932 1.00 91.69 93 PHE A O 1
ATOM 763 N N . THR A 1 94 ? -1.118 -7.120 -5.749 1.00 87.44 94 THR A N 1
ATOM 764 C CA . THR A 1 94 ? 0.063 -7.175 -6.618 1.00 87.44 94 THR A CA 1
ATOM 765 C C . THR A 1 94 ? -0.288 -6.871 -8.076 1.00 87.44 94 THR A C 1
ATOM 767 O O . THR A 1 94 ? -1.450 -6.646 -8.407 1.00 87.44 94 THR A O 1
ATOM 770 N N . SER A 1 95 ? 0.715 -6.832 -8.952 1.00 81.25 95 SER A N 1
ATOM 771 C CA . SER A 1 95 ? 0.527 -6.732 -10.398 1.00 81.25 95 SER A CA 1
ATOM 772 C C . SER A 1 95 ? 0.242 -8.098 -11.014 1.00 81.25 95 SER A C 1
ATOM 774 O O . SER A 1 95 ? 0.601 -9.148 -10.470 1.00 81.25 95 SER A O 1
ATOM 776 N N . HIS A 1 96 ? -0.363 -8.107 -12.203 1.00 77.88 96 HIS A N 1
ATOM 777 C CA . HIS A 1 96 ? -0.654 -9.355 -12.914 1.00 77.88 96 HIS A CA 1
ATOM 778 C C . HIS A 1 96 ? 0.595 -10.210 -13.167 1.00 77.88 96 HIS A C 1
ATOM 780 O O . HIS A 1 96 ? 0.517 -11.437 -13.115 1.00 77.88 96 HIS A O 1
ATOM 786 N N . ALA A 1 97 ? 1.753 -9.581 -13.387 1.00 78.88 97 ALA A N 1
ATOM 787 C CA . ALA A 1 97 ? 3.013 -10.277 -13.629 1.00 78.88 97 ALA A CA 1
ATOM 788 C C . ALA A 1 97 ? 3.576 -10.993 -12.386 1.00 78.88 97 ALA A C 1
ATOM 790 O O . ALA A 1 97 ? 4.292 -11.985 -12.535 1.00 78.88 97 ALA A O 1
ATOM 791 N N . LEU A 1 98 ? 3.272 -10.491 -11.184 1.00 84.56 98 LEU A N 1
ATOM 792 C CA . LEU A 1 98 ? 3.783 -11.010 -9.909 1.00 84.56 98 LEU A CA 1
ATOM 793 C C . LEU A 1 98 ? 2.745 -11.806 -9.106 1.00 84.56 98 LEU A C 1
ATOM 79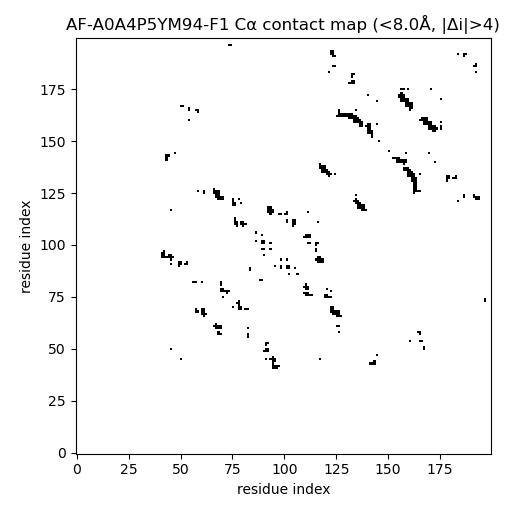5 O O . LEU A 1 98 ? 3.088 -12.427 -8.097 1.00 84.56 98 LEU A O 1
ATOM 799 N N . SER A 1 99 ? 1.487 -11.825 -9.555 1.00 87.69 99 SER A N 1
ATOM 800 C CA . SER A 1 99 ? 0.399 -12.546 -8.893 1.00 87.69 99 SER A CA 1
ATOM 801 C C . SER A 1 99 ? 0.707 -14.024 -8.625 1.00 87.69 99 SER A C 1
ATOM 803 O O . SER A 1 99 ? 0.543 -14.434 -7.473 1.00 87.69 99 SER A O 1
ATOM 805 N N . PRO A 1 100 ? 1.231 -14.821 -9.579 1.00 91.00 100 PRO A N 1
ATOM 806 C CA . PRO A 1 100 ? 1.571 -16.219 -9.306 1.00 91.00 100 PRO A CA 1
ATOM 807 C C . PRO A 1 100 ? 2.613 -16.390 -8.188 1.00 91.00 100 PRO A C 1
ATOM 809 O O . PRO A 1 100 ? 2.509 -17.304 -7.367 1.00 91.00 100 PRO A O 1
ATOM 812 N N . GLN A 1 101 ? 3.616 -15.509 -8.134 1.00 93.69 101 GLN A N 1
ATOM 813 C CA . GLN A 1 101 ? 4.684 -15.531 -7.138 1.00 93.69 101 GLN A CA 1
ATOM 814 C C . GLN A 1 101 ? 4.151 -15.141 -5.758 1.00 93.69 101 GLN A C 1
ATOM 816 O O . GLN A 1 101 ? 4.442 -15.840 -4.785 1.00 93.69 101 GLN A O 1
ATOM 821 N N . LEU A 1 102 ? 3.338 -14.079 -5.669 1.00 93.38 102 LEU A N 1
ATOM 822 C CA . LEU A 1 102 ? 2.728 -13.673 -4.402 1.00 93.38 102 LEU A CA 1
ATOM 823 C C . LEU A 1 102 ? 1.754 -14.738 -3.885 1.00 93.38 102 LEU A C 1
ATOM 825 O O . LEU A 1 102 ? 1.790 -15.049 -2.701 1.00 93.38 102 LEU A O 1
ATOM 829 N N . ILE A 1 103 ? 0.945 -15.347 -4.758 1.00 95.31 103 ILE A N 1
ATOM 830 C CA . ILE A 1 103 ? 0.052 -16.462 -4.405 1.00 95.31 103 ILE A CA 1
ATOM 831 C C . ILE A 1 103 ? 0.849 -17.630 -3.824 1.00 95.31 103 ILE A C 1
ATOM 833 O O . ILE A 1 103 ? 0.520 -18.137 -2.750 1.00 95.31 103 ILE A O 1
ATOM 837 N N . LYS A 1 104 ? 1.919 -18.052 -4.509 1.00 97.19 104 LYS A N 1
ATOM 838 C CA . LYS A 1 104 ? 2.780 -19.141 -4.035 1.00 97.19 104 LYS A CA 1
ATOM 839 C C . LYS A 1 104 ? 3.378 -18.819 -2.664 1.00 97.19 104 LYS A C 1
ATOM 841 O O . LYS A 1 104 ? 3.360 -19.680 -1.788 1.00 97.19 104 LYS A O 1
ATOM 846 N N . TYR A 1 105 ? 3.874 -17.597 -2.482 1.00 96.56 105 TYR A N 1
ATOM 847 C CA . TYR A 1 105 ? 4.431 -17.140 -1.212 1.00 96.56 105 TYR A CA 1
ATOM 848 C C . TYR A 1 105 ? 3.369 -17.121 -0.102 1.00 96.56 105 TYR A C 1
ATOM 850 O O . TYR A 1 105 ? 3.585 -17.674 0.976 1.00 96.56 105 TYR A O 1
ATOM 858 N N . TRP A 1 106 ? 2.191 -16.556 -0.376 1.00 97.25 106 TRP A N 1
ATOM 859 C CA . TRP A 1 106 ? 1.093 -16.472 0.584 1.00 97.25 106 TRP A CA 1
ATOM 860 C C . TRP A 1 106 ? 0.613 -17.858 1.027 1.00 97.25 106 TRP A C 1
ATOM 862 O O . TRP A 1 106 ? 0.453 -18.085 2.221 1.00 97.25 106 TRP A O 1
ATOM 872 N N . LYS A 1 107 ? 0.494 -18.834 0.117 1.00 96.88 107 LYS A N 1
ATOM 873 C CA . LYS A 1 107 ? 0.151 -20.221 0.491 1.00 96.88 107 LYS A CA 1
ATOM 874 C C . LYS A 1 107 ? 1.103 -20.812 1.529 1.00 96.88 107 LYS A C 1
ATOM 876 O O . LYS A 1 107 ? 0.663 -21.560 2.395 1.00 96.88 107 LYS A O 1
ATOM 881 N N . GLN A 1 108 ? 2.391 -20.491 1.430 1.00 97.38 108 GLN A N 1
ATOM 882 C CA . GLN A 1 108 ? 3.432 -21.039 2.298 1.00 97.38 108 GLN A CA 1
ATOM 883 C C . GLN A 1 108 ? 3.538 -20.299 3.633 1.00 97.38 108 GLN A C 1
ATOM 885 O O . GLN A 1 108 ? 3.771 -20.929 4.660 1.00 97.38 108 GLN A O 1
ATOM 890 N N . HIS A 1 109 ? 3.375 -18.976 3.620 1.00 96.81 109 HIS A N 1
ATOM 891 C CA . HIS A 1 109 ? 3.696 -18.124 4.767 1.00 96.81 109 HIS A CA 1
ATOM 892 C C . HIS A 1 109 ? 2.483 -17.434 5.399 1.00 96.81 109 HIS A C 1
ATOM 894 O O . HIS A 1 109 ? 2.630 -16.812 6.446 1.00 96.81 109 HIS A O 1
ATOM 900 N N . GLN A 1 110 ? 1.306 -17.515 4.768 1.00 96.19 110 GLN A N 1
ATOM 901 C CA . GLN A 1 110 ? 0.075 -16.817 5.167 1.00 96.19 110 GLN A CA 1
ATOM 902 C C . GLN A 1 110 ? 0.297 -15.311 5.398 1.00 96.19 110 GLN A C 1
ATOM 904 O O . GLN A 1 110 ? -0.302 -14.686 6.268 1.00 96.19 110 GLN A O 1
ATOM 909 N N . THR A 1 111 ? 1.199 -14.725 4.608 1.00 97.00 111 THR A N 1
ATOM 910 C CA . THR A 1 111 ? 1.542 -13.301 4.621 1.00 97.00 111 THR A CA 1
ATOM 911 C C . THR A 1 111 ? 1.978 -12.845 3.229 1.00 97.00 111 THR A C 1
ATOM 913 O O . THR A 1 111 ? 2.101 -13.645 2.298 1.00 97.00 111 THR A O 1
ATOM 916 N N . PHE A 1 112 ? 2.208 -11.548 3.078 1.00 95.25 112 PHE A N 1
ATOM 917 C CA . PHE A 1 112 ? 2.639 -10.909 1.849 1.00 95.25 112 PHE A CA 1
ATOM 918 C C . PHE A 1 112 ? 4.143 -10.625 1.844 1.00 95.25 112 PHE A C 1
ATOM 920 O O . PHE A 1 112 ? 4.696 -10.066 2.791 1.00 95.25 112 PHE A O 1
ATOM 927 N N . ALA A 1 113 ? 4.808 -10.980 0.742 1.00 92.75 113 ALA A N 1
ATOM 928 C CA . ALA A 1 113 ? 6.216 -10.658 0.529 1.00 92.75 113 ALA A CA 1
ATOM 929 C C . ALA A 1 113 ? 6.366 -9.188 0.092 1.00 92.75 113 ALA A C 1
ATOM 931 O O . ALA A 1 113 ? 5.686 -8.782 -0.858 1.00 92.75 113 ALA A O 1
ATOM 932 N N . PRO A 1 114 ? 7.272 -8.396 0.697 1.00 90.38 114 PRO A N 1
ATOM 933 C CA . PRO A 1 114 ? 7.483 -6.994 0.324 1.00 90.38 114 PRO A CA 1
ATOM 934 C C . PRO A 1 114 ? 7.812 -6.774 -1.156 1.00 90.38 114 PRO A C 1
ATOM 936 O O . PRO A 1 114 ? 7.379 -5.768 -1.723 1.00 90.38 114 PRO A O 1
ATOM 939 N N . ASP A 1 115 ? 8.539 -7.715 -1.762 1.00 87.25 115 ASP A N 1
ATOM 940 C CA . ASP A 1 115 ? 9.024 -7.633 -3.146 1.00 87.25 115 ASP A CA 1
ATOM 941 C C . ASP A 1 115 ? 7.952 -7.989 -4.177 1.00 87.25 115 ASP A C 1
ATOM 943 O O . ASP A 1 115 ? 8.037 -7.584 -5.334 1.00 87.25 115 ASP A O 1
ATOM 947 N N . PHE A 1 116 ? 6.931 -8.742 -3.763 1.00 87.94 116 PHE A N 1
ATOM 948 C CA . PHE A 1 116 ? 5.834 -9.141 -4.643 1.00 87.94 116 PHE A CA 1
ATOM 949 C C . PHE A 1 116 ? 4.563 -8.334 -4.399 1.00 87.94 116 PHE A C 1
ATOM 951 O O . PHE A 1 116 ? 3.615 -8.452 -5.164 1.00 87.94 116 PHE A O 1
ATOM 958 N N . THR A 1 117 ? 4.525 -7.517 -3.349 1.00 89.94 117 THR A N 1
ATOM 959 C CA . THR A 1 117 ? 3.337 -6.756 -2.955 1.00 89.94 117 THR A CA 1
ATOM 960 C C . THR A 1 117 ? 3.498 -5.304 -3.353 1.00 89.94 117 THR A C 1
ATOM 962 O O . THR A 1 117 ? 4.426 -4.621 -2.909 1.00 89.94 117 THR A O 1
ATOM 965 N N . CYS A 1 118 ? 2.551 -4.810 -4.145 1.00 88.00 118 CYS A N 1
ATOM 966 C CA . CYS A 1 118 ? 2.580 -3.443 -4.652 1.00 88.00 118 CYS A CA 1
ATOM 967 C C . CYS A 1 118 ? 2.277 -2.399 -3.573 1.00 88.00 118 CYS A C 1
ATOM 969 O O . CYS A 1 118 ? 2.592 -1.226 -3.751 1.00 88.00 118 CYS A O 1
ATOM 971 N N . TYR A 1 119 ? 1.678 -2.806 -2.454 1.00 90.94 119 TYR A N 1
ATOM 972 C CA . TYR A 1 119 ? 1.185 -1.901 -1.424 1.00 90.94 119 TYR A CA 1
ATOM 973 C C . TYR A 1 119 ? 2.031 -1.909 -0.153 1.00 90.94 119 TYR A C 1
ATOM 975 O O . TYR A 1 119 ? 2.746 -2.862 0.169 1.00 90.94 119 TYR A O 1
ATOM 983 N N . ARG A 1 120 ? 1.909 -0.823 0.602 1.00 93.88 120 ARG A N 1
ATOM 984 C CA . ARG A 1 120 ? 2.327 -0.688 1.996 1.00 93.88 120 ARG A CA 1
ATOM 985 C C . ARG A 1 120 ? 1.137 -0.189 2.808 1.00 93.88 120 ARG A C 1
ATOM 987 O O . ARG A 1 120 ? 0.240 0.456 2.268 1.00 93.88 120 ARG A O 1
ATOM 994 N N . TYR A 1 121 ? 1.125 -0.536 4.087 1.00 95.56 121 TYR A N 1
ATOM 995 C CA . TYR A 1 121 ? -0.039 -0.417 4.956 1.00 95.56 121 TYR A CA 1
ATOM 996 C C . TYR A 1 121 ? 0.347 0.238 6.279 1.00 95.56 121 TYR A C 1
ATOM 998 O O . TYR A 1 121 ? 1.324 -0.171 6.909 1.00 95.56 121 TYR A O 1
ATOM 1006 N N . ASN A 1 122 ? -0.429 1.236 6.698 1.00 96.12 122 ASN A N 1
ATOM 1007 C CA . ASN A 1 122 ? -0.296 1.858 8.008 1.00 96.12 122 ASN A CA 1
ATOM 1008 C C . ASN A 1 122 ? -1.254 1.168 8.984 1.00 96.12 122 ASN A C 1
ATOM 1010 O O . ASN A 1 122 ? -2.452 1.445 9.027 1.00 96.12 122 ASN A O 1
ATOM 1014 N N . GLU A 1 123 ? -0.710 0.246 9.770 1.00 95.62 123 GLU A N 1
ATOM 1015 C CA . GLU A 1 123 ? -1.463 -0.488 10.783 1.00 95.62 123 GLU A CA 1
ATOM 1016 C C . GLU A 1 123 ? -1.873 0.420 11.959 1.00 95.62 123 GLU A C 1
ATOM 1018 O O . GLU A 1 123 ? -1.101 1.274 12.394 1.00 95.62 123 GLU A O 1
ATOM 1023 N N . GLY A 1 124 ? -3.066 0.189 12.520 1.00 95.44 124 GLY A N 1
ATOM 1024 C CA . GLY A 1 124 ? -3.534 0.863 13.741 1.00 95.44 124 GLY A CA 1
ATOM 1025 C C . GLY A 1 124 ? -4.571 1.966 13.522 1.00 95.44 124 GLY A C 1
ATOM 1026 O O . GLY A 1 124 ? -4.936 2.646 14.480 1.00 95.44 124 GLY A O 1
ATOM 1027 N N . LEU A 1 125 ? -5.064 2.132 12.296 1.00 96.19 125 LEU A N 1
ATOM 1028 C CA . LEU A 1 125 ? -6.184 3.019 11.984 1.00 96.19 125 LEU A CA 1
ATOM 1029 C C . LEU A 1 125 ? -7.537 2.323 12.208 1.00 96.19 125 LEU A C 1
ATOM 1031 O O . LEU A 1 125 ? -7.669 1.105 12.045 1.00 96.19 125 LEU A O 1
ATOM 1035 N N . LYS A 1 126 ? -8.551 3.119 12.542 1.00 95.56 126 LYS A N 1
ATOM 1036 C CA . LYS A 1 126 ? -9.962 2.726 12.584 1.00 95.56 126 LYS A CA 1
ATOM 1037 C C . LYS A 1 126 ? -10.757 3.418 11.475 1.00 95.56 126 LYS A C 1
ATOM 1039 O O . LYS A 1 126 ? -10.380 4.482 10.985 1.00 95.56 126 LYS A O 1
ATOM 1044 N N . ALA A 1 127 ? -11.884 2.827 11.094 1.00 93.62 127 ALA A N 1
ATOM 1045 C CA . ALA A 1 127 ? -12.791 3.368 10.085 1.00 93.62 127 ALA A CA 1
ATOM 1046 C C . ALA A 1 127 ? -13.475 4.677 10.520 1.00 93.62 127 ALA A C 1
ATOM 1048 O O . ALA A 1 127 ? -13.867 5.469 9.664 1.00 93.62 127 ALA A O 1
ATOM 1049 N N . ASP A 1 128 ? -13.598 4.903 11.831 1.00 93.94 128 ASP A N 1
ATOM 1050 C CA . ASP A 1 128 ? -14.161 6.104 12.454 1.00 93.94 128 ASP A CA 1
ATOM 1051 C C . ASP A 1 128 ? -13.100 7.148 12.847 1.00 93.94 128 ASP A C 1
ATOM 1053 O O . ASP A 1 128 ? -13.455 8.220 13.342 1.00 93.94 128 ASP A O 1
ATOM 1057 N N . ASP A 1 129 ? -11.807 6.882 12.611 1.00 94.00 129 ASP A N 1
ATOM 1058 C CA . ASP A 1 129 ? -10.764 7.883 12.828 1.00 94.00 129 ASP A CA 1
ATOM 1059 C C . ASP A 1 129 ? -10.991 9.065 11.871 1.00 94.00 129 ASP A C 1
ATOM 1061 O O . ASP A 1 129 ? -10.902 8.943 10.647 1.00 94.00 129 ASP A O 1
ATOM 1065 N N . LEU A 1 130 ? -11.291 10.229 12.447 1.00 84.56 130 LEU A N 1
ATOM 1066 C CA . LEU A 1 130 ? -11.546 11.455 11.701 1.00 84.56 130 LEU A CA 1
ATOM 1067 C C . LEU A 1 130 ? -10.219 12.074 11.242 1.00 84.56 130 LEU A C 1
ATOM 1069 O O . LEU A 1 130 ? -9.334 12.346 12.056 1.00 84.56 130 LEU A O 1
ATOM 1073 N N . GLY A 1 131 ? -10.094 12.293 9.937 1.00 80.06 131 GLY A N 1
ATOM 1074 C CA . GLY A 1 131 ? -8.914 12.855 9.278 1.00 80.06 131 GLY A CA 1
ATOM 1075 C C . GLY A 1 131 ? -8.547 12.022 8.059 1.00 80.06 131 GLY A C 1
ATOM 1076 O O . GLY A 1 131 ? -8.724 10.813 8.096 1.00 80.06 131 GLY A O 1
ATOM 1077 N N . ASN A 1 132 ? -8.082 12.672 6.987 1.00 88.69 132 ASN A N 1
ATOM 1078 C CA . ASN A 1 132 ? -7.728 12.040 5.710 1.00 88.69 132 ASN A CA 1
ATOM 1079 C C . ASN A 1 132 ? -6.454 11.174 5.830 1.00 88.69 132 ASN A C 1
ATOM 1081 O O . ASN A 1 132 ? -5.429 11.474 5.222 1.00 88.69 132 ASN A O 1
ATOM 1085 N N . TRP A 1 133 ? -6.487 10.139 6.667 1.00 95.31 133 TRP A N 1
ATOM 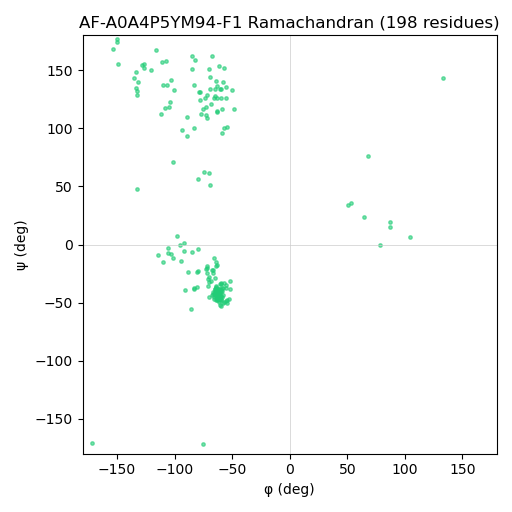1086 C CA . TRP A 1 133 ? -5.325 9.339 7.052 1.00 95.31 133 TRP A CA 1
ATOM 1087 C C . TRP A 1 133 ? -5.013 8.267 6.019 1.00 95.31 133 TRP A C 1
ATOM 1089 O O . TRP A 1 133 ? -5.912 7.571 5.551 1.00 95.31 133 TRP A O 1
ATOM 1099 N N . VAL A 1 134 ? -3.733 8.088 5.699 1.00 94.56 134 VAL A N 1
ATOM 1100 C CA . VAL A 1 134 ? -3.288 7.086 4.727 1.00 94.56 134 VAL A CA 1
ATOM 1101 C C . VAL A 1 134 ? -3.423 5.695 5.338 1.00 94.56 134 VAL A C 1
ATOM 1103 O O . VAL A 1 134 ? -2.677 5.346 6.245 1.00 94.56 134 VAL A O 1
ATOM 1106 N N . VAL A 1 135 ? -4.341 4.876 4.831 1.00 94.12 135 VAL A N 1
ATOM 1107 C CA . VAL A 1 135 ? -4.518 3.478 5.256 1.00 94.12 135 VAL A CA 1
ATOM 1108 C C . VAL A 1 135 ? -3.577 2.571 4.473 1.00 94.12 135 VAL A C 1
ATOM 1110 O O . VAL A 1 135 ? -2.766 1.843 5.043 1.00 94.12 135 VAL A O 1
ATOM 1113 N N . LEU A 1 136 ? -3.665 2.643 3.148 1.00 94.50 136 LEU A N 1
ATOM 1114 C CA . LEU A 1 136 ? -2.927 1.806 2.210 1.00 94.50 136 LEU A CA 1
ATOM 1115 C C . LEU A 1 136 ? -2.377 2.693 1.097 1.00 94.50 136 LEU A C 1
ATOM 1117 O O . LEU A 1 136 ? -3.040 3.637 0.677 1.00 94.50 136 LEU A O 1
ATOM 1121 N N . TYR A 1 137 ? -1.184 2.407 0.599 1.00 92.94 137 TYR A N 1
ATOM 1122 C CA . TYR A 1 137 ? -0.590 3.181 -0.485 1.00 92.94 137 TYR A CA 1
ATOM 1123 C C . TYR A 1 137 ? 0.308 2.317 -1.352 1.00 92.94 137 TYR A C 1
ATOM 1125 O O . TYR A 1 137 ? 0.843 1.302 -0.905 1.00 92.94 137 TYR A O 1
ATOM 1133 N N . PHE A 1 138 ? 0.485 2.724 -2.602 1.00 88.94 138 PHE A N 1
ATOM 1134 C CA . PHE A 1 138 ? 1.406 2.053 -3.509 1.00 88.94 138 PHE A CA 1
ATOM 1135 C C . PHE A 1 138 ? 2.861 2.291 -3.079 1.00 88.94 138 PHE A C 1
ATOM 1137 O O . PHE A 1 138 ? 3.270 3.411 -2.750 1.00 88.94 138 PHE A O 1
ATOM 1144 N N . HIS A 1 139 ? 3.659 1.226 -3.054 1.00 87.44 139 HIS A N 1
ATOM 1145 C CA . HIS A 1 139 ? 5.026 1.256 -2.541 1.00 87.44 139 HIS A CA 1
ATOM 1146 C C . HIS A 1 139 ? 5.937 2.170 -3.363 1.00 87.44 139 HIS A C 1
ATOM 1148 O O . HIS A 1 139 ? 6.800 2.841 -2.791 1.00 87.44 139 HIS A O 1
ATOM 1154 N N . GLN A 1 140 ? 5.733 2.217 -4.678 1.00 82.38 140 GLN A N 1
ATOM 1155 C CA . GLN A 1 140 ? 6.478 3.070 -5.595 1.00 82.38 140 GLN A CA 1
ATOM 1156 C C . GLN A 1 140 ? 5.526 4.025 -6.328 1.00 82.38 140 GLN A C 1
ATOM 1158 O O . GLN A 1 140 ? 4.361 3.680 -6.533 1.00 82.38 140 GLN A O 1
ATOM 1163 N N . PRO A 1 141 ? 5.989 5.225 -6.717 1.00 75.56 141 PRO A N 1
ATOM 1164 C CA . PRO A 1 141 ? 5.220 6.111 -7.581 1.00 75.56 141 PRO A CA 1
ATOM 1165 C C . PRO A 1 141 ? 4.906 5.440 -8.919 1.00 75.56 141 PRO A C 1
ATOM 1167 O O . PRO A 1 141 ? 5.796 4.868 -9.551 1.00 75.56 141 PRO A O 1
ATOM 1170 N N . THR A 1 142 ? 3.657 5.541 -9.368 1.00 68.06 142 THR A N 1
ATOM 1171 C CA . THR A 1 142 ? 3.186 4.869 -10.589 1.00 68.06 142 THR A CA 1
ATOM 1172 C C . THR A 1 142 ? 3.065 5.851 -11.749 1.00 68.06 142 THR A C 1
ATOM 1174 O O . THR A 1 142 ? 2.566 6.962 -11.564 1.00 68.06 142 THR A O 1
ATOM 1177 N N . LEU A 1 143 ? 3.430 5.420 -12.959 1.00 61.81 143 LEU A N 1
ATOM 1178 C CA . LEU A 1 143 ? 3.210 6.180 -14.201 1.00 61.81 143 LEU A CA 1
ATOM 1179 C C . LEU A 1 143 ? 1.778 6.048 -14.754 1.00 61.81 143 LEU A C 1
ATOM 1181 O O . LEU A 1 143 ? 1.323 6.905 -15.505 1.00 61.81 143 LEU A O 1
ATOM 1185 N N . TRP A 1 144 ? 1.078 4.970 -14.393 1.00 56.94 144 TRP A N 1
ATOM 1186 C CA . TRP A 1 144 ? -0.042 4.429 -15.171 1.00 56.94 144 TRP A CA 1
ATOM 1187 C C . TRP A 1 144 ? -1.437 4.906 -14.757 1.00 56.94 144 TRP A C 1
ATOM 1189 O O . TRP A 1 144 ? -2.399 4.733 -15.501 1.00 56.94 144 TRP A O 1
ATOM 1199 N N . GLU A 1 145 ? -1.587 5.527 -13.589 1.00 53.94 145 GLU A N 1
ATOM 1200 C CA . GLU A 1 145 ? -2.922 5.774 -13.031 1.00 53.94 145 GLU A CA 1
ATOM 1201 C C . GLU A 1 145 ? -3.554 7.125 -13.385 1.00 53.94 145 GLU A C 1
ATOM 1203 O O . GLU A 1 145 ? -4.687 7.412 -12.995 1.00 53.94 145 GLU A O 1
ATOM 1208 N N . CYS A 1 146 ? -2.878 7.946 -14.185 1.00 46.72 146 CYS A N 1
ATOM 1209 C CA . CYS A 1 146 ? -3.405 9.230 -14.635 1.00 46.72 146 CYS A CA 1
ATOM 1210 C C . CYS A 1 146 ? -3.946 9.174 -16.070 1.00 46.72 146 CYS A C 1
ATOM 1212 O O . CYS A 1 146 ? -3.426 9.832 -16.960 1.00 46.72 146 CYS A O 1
ATOM 1214 N N . ASN A 1 147 ? -5.080 8.500 -16.292 1.00 39.69 147 ASN A N 1
ATOM 1215 C CA . ASN A 1 147 ? -5.833 8.671 -17.550 1.00 39.69 147 ASN A CA 1
ATOM 1216 C C . ASN A 1 147 ? -6.424 10.091 -17.715 1.00 39.69 147 ASN A C 1
ATOM 1218 O O . ASN A 1 147 ? -6.900 10.435 -18.793 1.00 39.69 147 ASN A O 1
ATOM 1222 N N . LYS A 1 148 ? -6.425 10.919 -16.658 1.00 41.28 148 LYS A N 1
ATOM 1223 C CA . LYS A 1 148 ? -6.980 12.288 -16.671 1.00 41.28 148 LYS A CA 1
ATOM 1224 C C . LYS A 1 148 ? -5.948 13.409 -16.592 1.00 41.28 148 LYS A C 1
ATOM 1226 O O . LYS A 1 148 ? -6.294 14.547 -16.896 1.00 41.28 148 LYS A O 1
ATOM 1231 N N . HIS A 1 149 ? -4.704 13.120 -16.223 1.00 40.50 149 HIS A N 1
ATOM 1232 C CA . HIS A 1 149 ? -3.668 14.141 -16.150 1.00 40.50 149 HIS A CA 1
ATOM 1233 C C . HIS A 1 149 ? -2.653 13.876 -17.251 1.00 40.50 149 HIS A C 1
ATOM 1235 O O . HIS A 1 149 ? -1.962 12.864 -17.252 1.00 40.50 149 HIS A O 1
ATOM 1241 N N . ASN A 1 150 ? -2.628 14.783 -18.224 1.00 41.41 150 ASN A N 1
ATOM 1242 C CA . ASN A 1 150 ? -1.839 14.756 -19.450 1.00 41.41 150 ASN A CA 1
ATOM 1243 C C . ASN A 1 150 ? -0.332 14.954 -19.159 1.00 41.41 150 ASN A C 1
ATOM 1245 O O . ASN A 1 150 ? 0.316 15.839 -19.717 1.00 41.41 150 ASN A O 1
ATOM 1249 N N . HIS A 1 151 ? 0.228 14.175 -18.233 1.00 44.69 151 HIS A N 1
ATOM 1250 C CA . HIS A 1 151 ? 1.637 14.198 -17.873 1.00 44.69 151 HIS A CA 1
ATOM 1251 C C . HIS A 1 151 ? 2.368 13.210 -18.771 1.00 44.69 151 HIS A C 1
ATOM 1253 O O . HIS A 1 151 ? 2.435 12.010 -18.517 1.00 44.69 151 HIS A O 1
ATOM 1259 N N . LYS A 1 152 ? 2.900 13.731 -19.875 1.00 45.25 152 LYS A N 1
ATOM 1260 C CA . LYS A 1 152 ? 3.826 13.007 -20.743 1.00 45.25 152 LYS A CA 1
ATOM 1261 C C . LYS A 1 152 ? 5.063 12.582 -19.933 1.00 45.25 152 LYS A C 1
ATOM 1263 O O . LYS A 1 152 ? 6.000 13.358 -19.800 1.00 45.25 152 LYS A O 1
ATOM 1268 N N . GLY A 1 153 ? 5.076 11.346 -19.435 1.00 51.69 153 GLY A N 1
ATOM 1269 C CA . GLY A 1 153 ? 6.308 10.606 -19.140 1.00 51.69 153 GLY A CA 1
ATOM 1270 C C . GLY A 1 153 ? 6.970 10.783 -17.767 1.00 51.69 153 GLY A C 1
ATOM 1271 O O . GLY A 1 153 ? 8.112 10.354 -17.627 1.00 51.69 153 GLY A O 1
ATOM 1272 N N . THR A 1 154 ? 6.311 11.344 -16.750 1.00 53.84 154 THR A N 1
ATOM 1273 C CA . THR A 1 154 ? 6.863 11.384 -15.379 1.00 53.84 154 THR A CA 1
ATOM 1274 C C . THR A 1 154 ? 5.837 10.955 -14.334 1.00 53.84 154 THR A C 1
ATOM 1276 O O . THR A 1 154 ? 4.715 11.452 -14.300 1.00 53.84 154 THR A O 1
ATOM 1279 N N . ALA A 1 155 ? 6.227 10.011 -13.470 1.00 58.78 155 ALA A N 1
ATOM 1280 C CA . ALA A 1 155 ? 5.422 9.584 -12.331 1.00 58.78 155 ALA A CA 1
ATOM 1281 C C . ALA A 1 155 ? 5.540 10.680 -11.282 1.00 58.78 155 ALA A C 1
ATOM 1283 O O . ALA A 1 155 ? 6.642 10.943 -10.805 1.00 58.78 155 ALA A O 1
ATOM 1284 N N . LEU A 1 156 ? 4.431 11.334 -10.951 1.00 67.75 156 LEU A N 1
ATOM 1285 C CA . LEU A 1 156 ? 4.438 12.463 -10.019 1.00 67.75 156 LEU A CA 1
ATOM 1286 C C . LEU A 1 156 ? 3.872 12.106 -8.648 1.00 67.75 156 LEU A C 1
ATOM 1288 O O . LEU A 1 156 ? 3.875 12.960 -7.771 1.00 67.75 156 LEU A O 1
ATOM 1292 N N . GLY A 1 157 ? 3.380 10.881 -8.446 1.00 81.94 157 GLY A N 1
ATOM 1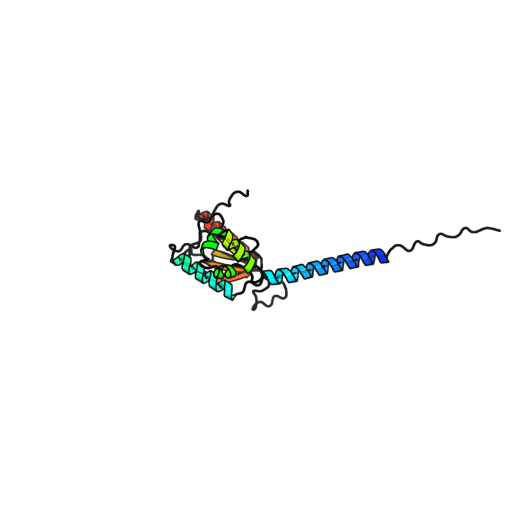293 C CA . GLY A 1 157 ? 2.585 10.581 -7.266 1.00 81.94 157 GLY A CA 1
ATOM 1294 C C . GLY A 1 157 ? 2.245 9.118 -7.042 1.00 81.94 157 GLY A C 1
ATOM 1295 O O . GLY A 1 157 ? 2.758 8.216 -7.711 1.00 81.94 157 GLY A O 1
ATOM 1296 N N . ARG A 1 158 ? 1.366 8.902 -6.065 1.00 87.62 158 ARG A N 1
ATOM 1297 C CA . ARG A 1 158 ? 0.975 7.595 -5.560 1.00 87.62 158 ARG A CA 1
ATOM 1298 C C . ARG A 1 158 ? -0.537 7.444 -5.452 1.00 87.62 158 ARG A C 1
ATOM 1300 O O . ARG A 1 158 ? -1.222 8.335 -4.944 1.00 87.62 158 ARG A O 1
ATOM 1307 N N . PRO A 1 159 ? -1.040 6.264 -5.819 1.00 88.12 159 PRO A N 1
ATOM 1308 C CA . PRO A 1 159 ? -2.342 5.784 -5.395 1.00 88.12 159 PRO A CA 1
ATOM 1309 C C . PRO A 1 159 ? -2.345 5.549 -3.883 1.00 88.12 159 PRO A C 1
ATOM 1311 O O . PRO A 1 159 ? -1.505 4.813 -3.354 1.00 88.12 159 PRO A O 1
ATOM 1314 N N . VAL A 1 160 ? -3.305 6.153 -3.195 1.00 91.81 160 VAL A N 1
ATOM 1315 C CA . VAL A 1 160 ? -3.492 6.043 -1.748 1.00 91.81 160 VAL A CA 1
ATOM 1316 C C . VAL A 1 160 ? -4.951 5.772 -1.425 1.00 91.81 160 VAL A C 1
ATOM 1318 O O . VAL A 1 160 ? -5.850 6.244 -2.116 1.00 91.81 160 VAL A O 1
ATOM 1321 N N . LEU A 1 161 ? -5.185 5.040 -0.349 1.00 92.12 161 LEU A N 1
ATOM 1322 C CA . LEU A 1 161 ? -6.493 4.815 0.238 1.00 92.12 161 LEU A CA 1
ATOM 1323 C C . LEU A 1 161 ? -6.571 5.605 1.545 1.00 92.12 161 LEU A C 1
ATOM 1325 O O . LEU A 1 161 ? -5.786 5.339 2.459 1.00 92.12 161 LEU A O 1
ATOM 1329 N N . LEU A 1 162 ? -7.489 6.570 1.630 1.00 91.81 162 LEU A N 1
ATOM 1330 C CA . LEU A 1 162 ? -7.610 7.474 2.783 1.00 91.81 162 LEU A CA 1
ATOM 1331 C C . LEU A 1 162 ? -8.830 7.145 3.658 1.00 91.81 162 LEU A C 1
ATOM 1333 O O . LEU A 1 162 ? -9.905 6.924 3.113 1.00 91.81 162 LEU A O 1
ATOM 1337 N N . SER A 1 163 ? -8.683 7.156 4.987 1.00 88.19 163 SER A N 1
ATOM 1338 C CA . SER A 1 163 ? -9.786 7.148 5.979 1.00 88.19 163 SER A CA 1
ATOM 1339 C C . SER A 1 163 ? -10.295 8.583 6.230 1.00 88.19 163 SER A C 1
ATOM 1341 O O . SER A 1 163 ? -9.532 9.487 5.921 1.00 88.19 163 SER A O 1
ATOM 1343 N N . PRO A 1 164 ? -11.496 8.849 6.792 1.00 79.75 164 PRO A N 1
ATOM 1344 C CA . PRO A 1 164 ? -12.614 7.929 6.993 1.00 79.75 164 PRO A CA 1
ATOM 1345 C C . PRO A 1 164 ? -13.273 7.560 5.662 1.00 79.75 164 PRO A C 1
ATOM 1347 O O . PRO A 1 164 ? -13.284 8.349 4.720 1.00 79.75 164 PRO A O 1
ATOM 1350 N N . GLY A 1 165 ? -13.861 6.363 5.595 1.00 68.44 165 GLY A N 1
ATOM 1351 C CA . GLY A 1 165 ? -14.516 5.887 4.375 1.00 68.44 165 GLY A CA 1
ATOM 1352 C C . GLY A 1 165 ? -13.488 5.636 3.269 1.00 68.44 165 GLY A C 1
ATOM 1353 O O . GLY A 1 165 ? -13.393 6.458 2.356 1.00 68.44 165 GLY A O 1
ATOM 1354 N N . PRO A 1 166 ? -12.732 4.519 3.355 1.00 74.00 166 PRO A N 1
ATOM 1355 C CA . PRO A 1 166 ? -11.543 4.272 2.551 1.00 74.00 166 PRO A CA 1
ATOM 1356 C C . PRO A 1 166 ? -11.872 4.560 1.095 1.00 74.00 166 PRO A C 1
ATOM 1358 O O . PRO A 1 166 ? -12.786 3.944 0.561 1.00 74.00 166 PRO A O 1
ATOM 1361 N N . SER A 1 167 ? -11.221 5.555 0.503 1.00 84.25 167 SER A N 1
ATOM 1362 C CA . SER A 1 167 ? -11.446 5.950 -0.887 1.00 84.25 167 SER A CA 1
ATOM 1363 C C . SER A 1 167 ? -10.111 6.129 -1.581 1.00 84.25 167 SER A C 1
ATOM 1365 O O . SER A 1 167 ? -9.169 6.694 -1.017 1.00 84.25 167 SER A O 1
ATOM 1367 N N . TRP A 1 168 ? -10.016 5.588 -2.794 1.00 88.31 168 TRP A N 1
ATOM 1368 C CA . TRP A 1 168 ? -8.804 5.698 -3.589 1.00 88.31 168 TRP A CA 1
ATOM 1369 C C . TRP A 1 168 ? -8.650 7.112 -4.138 1.00 88.31 168 TRP A C 1
ATOM 1371 O O . TRP A 1 168 ? -9.536 7.635 -4.814 1.00 88.31 168 TRP A O 1
ATOM 1381 N N . GLN A 1 169 ? -7.494 7.707 -3.877 1.00 88.62 169 GLN A N 1
ATOM 1382 C CA . GLN A 1 169 ? -7.064 8.983 -4.426 1.00 88.62 169 GLN A CA 1
ATOM 1383 C C . GLN A 1 169 ? -5.676 8.828 -5.037 1.00 88.62 169 GLN A C 1
ATOM 1385 O O . GLN A 1 169 ? -4.903 7.952 -4.650 1.00 88.62 169 GLN A O 1
ATOM 1390 N N . PHE A 1 170 ? -5.355 9.682 -6.000 1.00 86.88 170 PHE A N 1
ATOM 1391 C CA . PHE A 1 170 ? -3.994 9.821 -6.497 1.00 86.88 170 PHE A CA 1
ATOM 1392 C C . PHE A 1 170 ? -3.424 11.120 -5.936 1.00 86.88 170 PHE A C 1
ATOM 1394 O O . PHE A 1 170 ? -3.972 12.189 -6.202 1.00 86.88 170 PHE A O 1
ATOM 1401 N N . LEU A 1 171 ? -2.357 11.027 -5.147 1.00 87.88 171 LEU A N 1
ATOM 1402 C CA . LEU A 1 171 ? -1.679 12.183 -4.566 1.00 87.88 171 LEU A CA 1
ATOM 1403 C C . LEU A 1 171 ? -0.319 12.361 -5.220 1.00 87.88 171 LEU A C 1
ATOM 1405 O O . LEU A 1 171 ? 0.409 11.387 -5.378 1.00 87.88 171 LEU A O 1
ATOM 1409 N N . GLU A 1 172 ? 0.055 13.596 -5.536 1.00 88.75 172 GLU A N 1
ATOM 1410 C CA . GLU A 1 172 ? 1.445 13.923 -5.862 1.00 88.75 172 GLU A CA 1
ATOM 1411 C C . GLU A 1 172 ? 2.382 13.5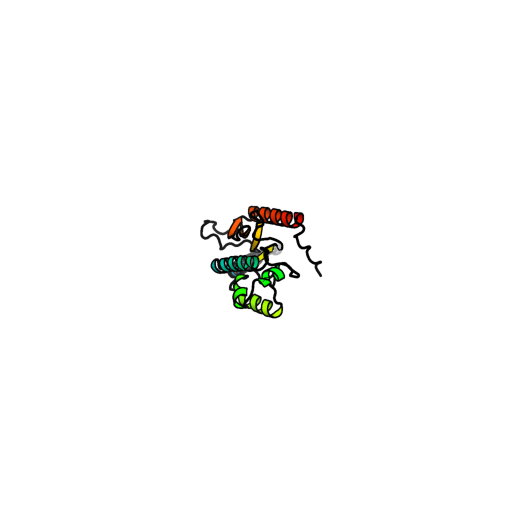21 -4.712 1.00 88.75 172 GLU A C 1
ATOM 1413 O O . GLU A 1 172 ? 1.971 13.493 -3.551 1.00 88.75 172 GLU A O 1
ATOM 1418 N N . GLU A 1 173 ? 3.641 13.208 -5.019 1.00 87.81 173 GLU A N 1
ATOM 1419 C CA . GLU A 1 173 ? 4.584 12.627 -4.060 1.00 87.81 173 GLU A CA 1
ATOM 1420 C C . GLU A 1 173 ? 4.772 13.532 -2.837 1.00 87.81 173 GLU A C 1
ATOM 1422 O O . GLU A 1 173 ? 4.727 13.045 -1.713 1.00 87.81 173 GLU A O 1
ATOM 1427 N N . GLU A 1 174 ? 4.903 14.847 -3.025 1.00 90.69 174 GLU A N 1
ATOM 1428 C CA . GLU A 1 174 ? 5.036 15.801 -1.915 1.00 90.69 174 GLU A CA 1
ATOM 1429 C C . GLU A 1 174 ? 3.810 15.776 -0.986 1.00 90.69 174 GLU A C 1
ATOM 1431 O O . GLU A 1 174 ? 3.943 15.685 0.239 1.00 90.69 174 GLU A O 1
ATOM 1436 N N . MET A 1 175 ? 2.604 15.781 -1.564 1.00 92.12 175 MET A N 1
ATOM 1437 C CA . MET A 1 175 ? 1.362 15.679 -0.798 1.00 92.12 175 MET A CA 1
ATOM 1438 C C . MET A 1 175 ? 1.251 14.332 -0.084 1.00 92.12 175 MET A C 1
ATOM 1440 O O . MET A 1 175 ? 0.888 14.296 1.092 1.00 92.12 175 MET A O 1
ATOM 1444 N N . PHE A 1 176 ? 1.602 13.232 -0.755 1.00 93.19 176 PHE A N 1
ATOM 1445 C CA . PHE A 1 176 ? 1.641 11.907 -0.143 1.00 93.19 176 PHE A CA 1
ATOM 1446 C C . PHE A 1 176 ? 2.573 11.881 1.072 1.00 93.19 176 PHE A C 1
ATOM 1448 O O . PHE A 1 176 ? 2.156 11.432 2.137 1.00 93.19 176 PHE A O 1
ATOM 1455 N N . GLN A 1 177 ? 3.802 12.389 0.945 1.00 94.38 177 GLN A N 1
ATOM 1456 C CA . GLN A 1 177 ? 4.774 12.393 2.041 1.00 94.38 177 GLN A CA 1
ATOM 1457 C C . GLN A 1 177 ? 4.251 13.172 3.251 1.00 94.38 177 GLN A C 1
ATOM 1459 O O . GLN A 1 177 ? 4.369 12.703 4.385 1.00 94.38 177 GLN A O 1
ATOM 1464 N N . LYS A 1 178 ? 3.596 14.317 3.018 1.00 95.19 178 LYS A N 1
ATOM 1465 C CA . LYS A 1 178 ? 2.939 15.086 4.081 1.00 95.19 178 LYS A CA 1
ATOM 1466 C C . LYS A 1 178 ? 1.845 14.272 4.781 1.00 95.19 178 LYS A C 1
ATOM 1468 O O . LYS A 1 178 ? 1.877 14.130 6.001 1.00 95.19 178 LYS A O 1
ATOM 1473 N N . TYR A 1 179 ? 0.916 13.694 4.020 1.00 95.00 179 TYR A N 1
ATOM 1474 C CA . TYR A 1 179 ? -0.189 12.894 4.564 1.00 95.00 179 TYR A CA 1
ATOM 1475 C C . TYR A 1 179 ? 0.311 11.653 5.313 1.00 95.00 179 TYR A C 1
ATOM 1477 O O . TYR A 1 179 ? -0.220 11.299 6.368 1.00 95.00 179 TYR A O 1
ATOM 1485 N N . GLN A 1 180 ? 1.356 11.008 4.799 1.00 96.25 180 GLN A N 1
ATOM 1486 C CA . GLN A 1 180 ? 1.997 9.863 5.432 1.00 96.25 180 GLN A CA 1
ATOM 1487 C C . GLN A 1 180 ?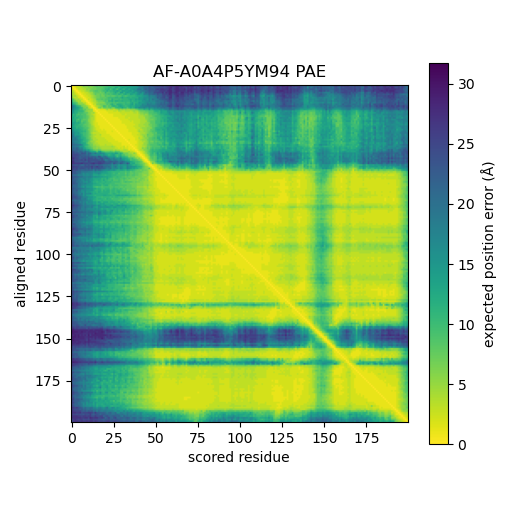 2.635 10.258 6.769 1.00 96.25 180 GLN A C 1
ATOM 1489 O O . GLN A 1 180 ? 2.401 9.592 7.776 1.00 96.25 180 GLN A O 1
ATOM 1494 N N . ALA A 1 181 ? 3.401 11.351 6.806 1.00 96.00 181 ALA A N 1
ATOM 1495 C CA . ALA A 1 181 ? 4.011 11.850 8.035 1.00 96.00 181 ALA A CA 1
ATOM 1496 C C . ALA A 1 181 ? 2.954 12.226 9.086 1.00 96.00 181 ALA A C 1
ATOM 1498 O O . ALA A 1 181 ? 3.070 11.828 10.248 1.00 96.00 181 ALA A O 1
ATOM 1499 N N . ASP A 1 182 ? 1.895 12.927 8.673 1.00 96.25 182 ASP A N 1
ATOM 1500 C CA . ASP A 1 182 ? 0.795 13.309 9.559 1.00 96.25 182 ASP A CA 1
ATOM 1501 C C . ASP A 1 182 ? 0.057 12.072 10.107 1.00 96.25 182 ASP A C 1
ATOM 1503 O O . ASP A 1 182 ? -0.238 12.011 11.302 1.00 96.25 182 ASP A O 1
ATOM 1507 N N . THR A 1 183 ? -0.157 11.047 9.271 1.00 96.50 183 THR A N 1
ATOM 1508 C CA . THR A 1 183 ? -0.760 9.765 9.678 1.00 96.50 183 THR A CA 1
ATOM 1509 C C . THR A 1 183 ? 0.095 9.040 10.719 1.00 96.50 183 THR A C 1
ATOM 1511 O O . THR A 1 183 ? -0.415 8.591 11.746 1.00 96.50 183 THR A O 1
ATOM 1514 N N . LEU A 1 184 ? 1.409 8.937 10.493 1.00 96.00 184 LEU A N 1
ATOM 1515 C CA . LEU A 1 184 ? 2.321 8.281 11.434 1.00 96.00 184 LEU A CA 1
ATOM 1516 C C . LEU A 1 184 ? 2.401 9.032 12.768 1.00 96.00 184 LEU A C 1
ATOM 1518 O O . LEU A 1 184 ? 2.420 8.394 13.824 1.00 96.00 184 LEU A O 1
ATOM 1522 N N . ARG A 1 185 ? 2.395 10.372 12.737 1.00 96.31 185 ARG A N 1
ATOM 1523 C CA . ARG A 1 185 ? 2.335 11.200 13.948 1.00 96.31 185 ARG A CA 1
ATOM 1524 C C . ARG A 1 185 ? 1.043 10.947 14.725 1.00 96.31 185 ARG A C 1
ATOM 1526 O O . ARG A 1 185 ? 1.115 10.669 15.918 1.00 96.31 185 ARG A O 1
ATOM 1533 N N . TYR A 1 186 ? -0.106 10.953 14.050 1.00 96.38 186 TYR A N 1
ATOM 1534 C CA . TYR A 1 186 ? -1.400 10.641 14.663 1.00 96.38 186 TYR A CA 1
ATOM 1535 C C . TYR A 1 186 ? -1.392 9.266 15.355 1.00 96.38 186 TYR A C 1
ATOM 1537 O O . TYR A 1 186 ? -1.776 9.140 16.521 1.00 96.38 186 TYR A O 1
ATOM 1545 N N . LEU A 1 187 ? -0.902 8.230 14.668 1.00 96.19 187 LEU A N 1
ATOM 1546 C CA . LEU A 1 187 ? -0.806 6.882 15.232 1.00 96.19 187 LEU A CA 1
ATOM 1547 C C . LEU A 1 187 ? 0.116 6.832 16.456 1.00 96.19 187 LEU A C 1
ATOM 1549 O O . LEU A 1 187 ? -0.191 6.132 17.424 1.00 96.19 187 LEU A O 1
ATOM 1553 N N . ALA A 1 188 ? 1.227 7.571 16.436 1.00 96.19 188 ALA A N 1
ATOM 1554 C CA . ALA A 1 188 ? 2.144 7.661 17.568 1.00 96.19 188 ALA A CA 1
ATOM 1555 C C . ALA A 1 188 ? 1.494 8.355 18.776 1.00 96.19 188 ALA A C 1
ATOM 1557 O O . ALA A 1 188 ? 1.539 7.813 19.879 1.00 96.19 188 ALA A O 1
ATOM 1558 N N . GLU A 1 189 ? 0.826 9.493 18.569 1.00 96.56 189 GLU A N 1
ATOM 1559 C CA . GLU A 1 189 ? 0.108 10.240 19.615 1.00 96.56 189 GLU A CA 1
ATOM 1560 C C . GLU A 1 189 ? -1.007 9.410 20.265 1.00 96.56 189 GLU A C 1
ATOM 1562 O O . GLU A 1 189 ? -1.248 9.507 21.467 1.00 96.56 189 GLU A O 1
ATOM 1567 N N . LYS A 1 190 ? -1.669 8.543 19.489 1.00 96.50 190 LYS A N 1
ATOM 1568 C CA . LYS A 1 190 ? -2.678 7.602 19.998 1.00 96.50 190 LYS A CA 1
ATOM 1569 C C . LYS A 1 190 ? -2.091 6.347 20.650 1.00 96.50 190 LYS A C 1
ATOM 1571 O O . LYS A 1 190 ? -2.862 5.514 21.122 1.00 96.50 190 LYS A O 1
ATOM 1576 N N . GLY A 1 191 ? -0.768 6.168 20.641 1.00 96.06 191 GLY A N 1
ATOM 1577 C CA . GLY A 1 191 ? -0.117 4.942 21.113 1.00 96.06 191 GLY A CA 1
ATOM 1578 C C . GLY A 1 191 ? -0.462 3.704 20.275 1.00 96.06 191 GLY A C 1
ATOM 1579 O O . GLY A 1 191 ? -0.401 2.584 20.774 1.00 96.06 191 GLY A O 1
ATOM 1580 N N . ARG A 1 192 ? -0.865 3.900 19.013 1.00 95.44 192 ARG A N 1
ATOM 1581 C CA . ARG A 1 192 ? -1.281 2.846 18.071 1.00 95.44 192 ARG A CA 1
ATOM 1582 C C . ARG A 1 192 ? -0.194 2.490 17.060 1.00 95.44 192 ARG A C 1
ATOM 1584 O O . ARG A 1 192 ? -0.321 1.484 16.369 1.00 95.44 192 ARG A O 1
ATOM 1591 N N . LEU A 1 193 ? 0.868 3.294 16.970 1.00 93.31 193 LEU A N 1
ATOM 1592 C CA . LEU A 1 193 ? 1.987 3.005 16.086 1.00 93.31 193 LEU A CA 1
ATOM 1593 C C . LEU A 1 193 ? 2.755 1.783 16.592 1.00 93.31 193 LEU A C 1
ATOM 1595 O O . LEU A 1 193 ? 3.296 1.766 17.701 1.00 93.31 193 LEU A O 1
ATOM 1599 N N . LYS A 1 194 ? 2.832 0.760 15.748 1.00 86.12 194 LYS A N 1
ATOM 1600 C CA . LYS A 1 194 ? 3.619 -0.427 16.042 1.00 86.12 194 LYS A CA 1
ATOM 1601 C C . LYS A 1 194 ? 5.106 -0.102 15.939 1.00 86.12 194 LYS A C 1
ATOM 1603 O O . LYS A 1 194 ? 5.561 0.430 14.929 1.00 86.12 194 LYS A O 1
ATOM 1608 N N . LYS A 1 195 ? 5.877 -0.445 16.972 1.00 79.62 195 LYS A N 1
ATOM 1609 C CA . LYS A 1 195 ? 7.338 -0.330 16.906 1.00 79.62 195 LYS A CA 1
ATOM 1610 C C . LYS A 1 195 ? 7.857 -1.299 15.838 1.00 79.62 195 LYS A C 1
ATOM 1612 O O . LYS A 1 195 ? 7.405 -2.447 15.827 1.00 79.62 195 LYS A O 1
ATOM 1617 N N . PRO A 1 196 ? 8.770 -0.870 14.948 1.00 69.38 196 PRO A N 1
ATOM 1618 C CA . PRO A 1 196 ? 9.395 -1.793 14.015 1.00 69.38 196 PRO A CA 1
ATOM 1619 C C . PRO A 1 196 ? 10.039 -2.930 14.809 1.00 69.38 196 PRO A C 1
ATOM 1621 O O . PRO A 1 196 ? 10.669 -2.693 15.844 1.00 69.38 196 PRO A O 1
ATOM 1624 N N . ALA A 1 197 ? 9.840 -4.165 14.347 1.00 66.19 197 ALA A N 1
ATOM 1625 C CA . ALA A 1 197 ? 10.584 -5.290 14.889 1.00 66.19 197 ALA A CA 1
ATOM 1626 C C . ALA A 1 197 ? 12.086 -5.002 14.699 1.00 66.19 197 ALA A C 1
ATOM 1628 O O . ALA A 1 197 ? 12.456 -4.446 13.659 1.00 66.19 197 ALA A O 1
ATOM 1629 N N . PRO A 1 198 ? 12.947 -5.323 15.679 1.00 53.81 198 PRO A N 1
ATOM 1630 C CA . PRO A 1 198 ? 14.385 -5.198 15.491 1.00 53.81 198 PRO A CA 1
ATOM 1631 C C . PRO A 1 198 ? 14.777 -6.008 14.252 1.00 53.81 198 PRO A C 1
ATOM 1633 O O . PRO A 1 198 ? 14.407 -7.177 14.140 1.00 53.81 198 PRO A O 1
ATOM 1636 N N . SER A 1 199 ? 15.461 -5.369 13.302 1.00 52.09 199 SER A N 1
ATOM 1637 C CA . SER A 1 199 ? 16.002 -6.047 12.126 1.00 52.09 199 SER A CA 1
ATOM 1638 C C . SER A 1 199 ? 16.964 -7.133 12.603 1.00 52.09 199 SER A C 1
ATOM 1640 O O . SER A 1 199 ? 17.945 -6.808 13.275 1.00 52.09 199 SER A O 1
ATOM 1642 N N . GLN A 1 200 ? 16.629 -8.391 12.313 1.00 37.22 200 GLN A N 1
ATOM 1643 C CA . GLN A 1 200 ? 17.493 -9.549 12.548 1.00 37.22 200 GLN A CA 1
ATOM 1644 C C . GLN A 1 200 ? 18.524 -9.687 11.432 1.00 37.22 200 GLN A C 1
ATOM 1646 O O . GLN A 1 200 ? 18.170 -9.367 10.274 1.00 37.22 200 GLN A O 1
#

Mean predicted aligned error: 9.01 Å

Secondary structure (DSSP, 8-state):
---PPPPPP-----HHHHHHHHHHHHHHHHHHHHHHHHHHHHHH---HHHHHHHHHHHHHHHHHTTTBPS--SSSHHHHHHTT--SGGGGGGGS-TTTHHHHHHHHHHHSS--TTT--EEE-TT-BTT--S-EEEEEESS--SSS-SSS--SS---EEEEEEETTTEEEEEEHHHHHHHHHHHHHHHHHTT-PPPPPPP-

pLDDT: mean 83.9, std 15.57, range [37.22, 97.75]

Foldseek 3Di:
DDDDDDDDDPPPPPPVVVVVVVVVVVVVVVVVVVVCVVVVQQFQPLDPVLQVVLLVLQVVVCVVPVQFGFDDALDQQLSSLVSDPDLVNQCSFGGPVLSVVQSVVCVVPVGGDPVGGQKDAFHQDGLPPPDFAFGMKGPDQHPPDCPPDPDPPDRQFIWTFTDNSTDTDTDGNVVVVVRHVVNQVVCVVVVRGDDNDPDD

Radius of gyration: 26.21 Å; Cα contacts (8 Å, |Δi|>4): 270; chains: 1; bounding box: 94×37×71 Å

Nearest PDB structures (foldseek):
  7van-assembly1_J  TM=2.883E-01  e=5.482E+00  Thermus thermophilus HB8
  8qyo-assembly1_P  TM=3.314E-01  e=3.967E+00  Homo sapiens

Solvent-accessible surface area (backbone atoms only — not comparable to full-atom values): 11348 Å² total; per-residue (Å²): 136,86,83,78,77,81,77,83,76,80,78,80,68,66,61,67,60,55,52,53,52,53,51,52,52,52,53,50,52,51,52,49,51,50,49,49,53,62,53,48,55,50,58,58,49,53,54,73,72,38,49,57,50,54,44,52,42,45,54,52,48,10,69,78,45,89,32,32,41,58,62,87,46,94,47,49,44,36,10,55,36,68,63,51,88,48,77,78,53,49,47,48,49,17,14,76,75,34,24,68,60,37,42,57,46,24,76,77,66,67,27,58,53,76,90,40,32,45,56,45,56,52,51,60,48,40,52,79,44,8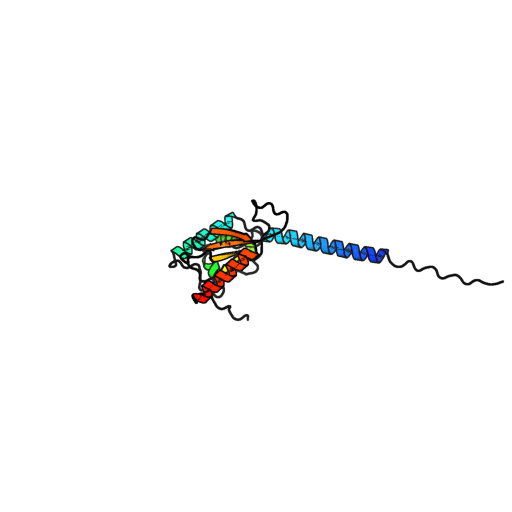6,51,78,30,53,40,36,31,44,69,58,67,45,73,76,83,51,90,84,55,94,62,86,88,62,57,59,21,30,53,32,26,26,26,48,68,66,42,84,44,79,33,44,46,72,59,42,53,52,38,46,53,53,34,52,50,51,28,47,78,70,71,39,50,75,78,79,71,80,87,126